Protein AF-0000000074714958 (afdb_homodimer)

Organism: Acropora cervicornis (NCBI:txid6130)

Nearest PDB structures (foldseek):
  3loi-assembly1_A  TM=9.552E-01  e=4.612E-20  Branchiostoma belcheri tsingtauense
  1yud-assembly5_I  TM=9.325E-01  e=3.317E-17  Shewanella oneidensis MR-1
  1xe8-assembly2_C-2  TM=8.890E-01  e=1.096E-14  Saccharomyces cerevisiae
  1xe7-assembly2_C-2  TM=8.774E-01  e=1.312E-14  Saccharomyces cerevisiae
  1znp-assembly4_D  TM=9.221E-01  e=1.617E-13  Agrobacterium fabrum str. C58

pLDDT: mean 96.46, std 3.22, range [77.94, 98.81]

Sequence (328 aa):
MADELIKSLNLVPLPLGGLYAKSMHARTTVKPLDGSGREVRDAYSVIYLLLRGSDINAWHKMKSEETYFYHKGSSIALHMITEEGKYENKIIGDPMSDCKASFHCHVPKNVWFALELLDKTSYCVFSEATGPGFEYEDCEVGEKAKMLAMFPQHKEIVEKFCLKMADELIKSLNLVPLPLGGLYAKSMHARTTVKPLDGSGREVRDAYSVIYLLLRGSDINAWHKMKSEETYFYHKGSSIALHMITEEGKYENKIIGDPMSDCKASFHCHVPKNVWFALELLDKTSYCVFSEATGPGFEYEDCEVGEKAKMLAMFPQHKEIVEKFCLK

Structure (mmCIF, N/CA/C/O backbone):
data_AF-0000000074714958-model_v1
#
loop_
_entity.id
_entity.type
_entity.pdbx_description
1 polymer 'DUF985 domain-containing protein'
#
loop_
_atom_site.group_PDB
_atom_site.id
_atom_site.type_symbol
_atom_site.label_atom_id
_atom_site.label_alt_id
_atom_site.label_comp_id
_atom_site.label_asym_id
_atom_site.label_entity_id
_atom_site.label_seq_id
_atom_site.pdbx_PDB_ins_code
_atom_site.Cartn_x
_atom_site.Cartn_y
_atom_site.Cartn_z
_atom_site.occupancy
_atom_site.B_iso_or_equiv
_atom_site.auth_seq_id
_atom_site.auth_comp_id
_atom_site.auth_asym_id
_atom_site.auth_atom_id
_atom_site.pdbx_PDB_model_num
ATOM 1 N N . MET A 1 1 ? -21.656 -4.406 -8.602 1 81.69 1 MET A N 1
ATOM 2 C CA . MET A 1 1 ? -20.656 -3.789 -7.746 1 81.69 1 MET A CA 1
ATOM 3 C C . MET A 1 1 ? -19.281 -3.836 -8.406 1 81.69 1 MET A C 1
ATOM 5 O O . MET A 1 1 ? -18.688 -2.793 -8.703 1 81.69 1 MET A O 1
ATOM 9 N N . ALA A 1 2 ? -18.938 -4.996 -8.93 1 85.94 2 ALA A N 1
ATOM 10 C CA . ALA A 1 2 ? -17.656 -5.086 -9.625 1 85.94 2 ALA A CA 1
ATOM 11 C C . ALA A 1 2 ? -17.641 -4.184 -10.859 1 85.94 2 ALA A C 1
ATOM 13 O O . ALA A 1 2 ? -16.641 -3.49 -11.109 1 85.94 2 ALA A O 1
ATOM 14 N N . ASP A 1 3 ? -18.672 -4.133 -11.5 1 93.31 3 ASP A N 1
ATOM 15 C CA . ASP A 1 3 ? -18.734 -3.346 -12.734 1 93.31 3 ASP A CA 1
ATOM 16 C C . ASP A 1 3 ? -18.578 -1.855 -12.438 1 93.31 3 ASP A C 1
ATOM 18 O O . ASP A 1 3 ? -17.953 -1.13 -13.211 1 93.31 3 ASP A O 1
ATOM 22 N N . GLU A 1 4 ? -19.234 -1.4 -11.438 1 93.5 4 GLU A N 1
ATOM 23 C CA . GLU A 1 4 ? -19.125 0.002 -11.047 1 93.5 4 GLU A CA 1
ATOM 24 C C . GLU A 1 4 ? -17.688 0.363 -10.688 1 93.5 4 GLU A C 1
ATOM 26 O O . GLU A 1 4 ? -17.203 1.449 -11.016 1 93.5 4 GLU A O 1
ATOM 31 N N . LEU A 1 5 ? -17.031 -0.56 -9.984 1 95.25 5 LEU A N 1
ATOM 32 C CA . LEU A 1 5 ? -15.641 -0.339 -9.617 1 95.25 5 LEU A CA 1
ATOM 33 C C . LEU A 1 5 ? -14.758 -0.29 -10.852 1 95.25 5 LEU A C 1
ATOM 35 O O . LEU A 1 5 ? -13.852 0.541 -10.938 1 95.25 5 LEU A O 1
ATOM 39 N N . ILE A 1 6 ? -14.977 -1.214 -11.766 1 96.31 6 ILE A N 1
ATOM 40 C CA . ILE A 1 6 ? -14.195 -1.291 -13 1 96.31 6 ILE A CA 1
ATOM 41 C C . ILE A 1 6 ? -14.273 0.039 -13.742 1 96.31 6 ILE A C 1
ATOM 43 O O . ILE A 1 6 ? -13.258 0.563 -14.203 1 96.31 6 ILE A O 1
ATOM 47 N N . LYS A 1 7 ? -15.461 0.544 -13.789 1 94.62 7 LYS A N 1
ATOM 48 C CA . LYS A 1 7 ? -15.672 1.818 -14.477 1 94.62 7 LYS A CA 1
ATOM 49 C C . LYS A 1 7 ? -15.055 2.971 -13.688 1 94.62 7 LYS A C 1
ATOM 51 O O . LYS A 1 7 ? -14.328 3.795 -14.242 1 94.62 7 LYS A O 1
ATOM 56 N N . SER A 1 8 ? -15.305 3.041 -12.414 1 93.94 8 SER A N 1
ATOM 57 C CA . SER A 1 8 ? -14.867 4.148 -11.57 1 93.94 8 SER A CA 1
ATOM 58 C C . SER A 1 8 ? -13.352 4.23 -11.492 1 93.94 8 SER A C 1
ATOM 60 O O . SER A 1 8 ? -12.781 5.32 -11.406 1 93.94 8 SER A O 1
ATOM 62 N N . LEU A 1 9 ? -12.68 3.066 -11.539 1 95.56 9 LEU A N 1
ATOM 63 C CA . LEU A 1 9 ? -11.234 3.02 -11.391 1 95.56 9 LEU A CA 1
ATOM 64 C C . LEU A 1 9 ? -10.547 2.891 -12.742 1 95.56 9 LEU A C 1
ATOM 66 O O . LEU A 1 9 ? -9.32 2.793 -12.82 1 95.56 9 LEU A O 1
ATOM 70 N N . ASN A 1 10 ? -11.312 2.875 -13.82 1 96.31 10 ASN A N 1
ATOM 71 C CA . ASN A 1 10 ? -10.805 2.752 -15.18 1 96.31 10 ASN A CA 1
ATOM 72 C C . ASN A 1 10 ? -9.922 1.52 -15.344 1 96.31 10 ASN A C 1
ATOM 74 O O . ASN A 1 10 ? -8.812 1.61 -15.875 1 96.31 10 ASN A O 1
ATOM 78 N N . LEU A 1 11 ? -10.406 0.443 -14.797 1 98.06 11 LEU A N 1
ATOM 79 C CA . LEU A 1 11 ? -9.641 -0.797 -14.844 1 98.06 11 LEU A CA 1
ATOM 80 C C . LEU A 1 11 ? -9.688 -1.408 -16.25 1 98.06 11 LEU A C 1
ATOM 82 O O . LEU A 1 11 ? -10.727 -1.385 -16.906 1 98.06 11 LEU A O 1
ATOM 86 N N . VAL A 1 12 ? -8.586 -1.942 -16.719 1 98.06 12 VAL A N 1
ATOM 87 C CA . VAL A 1 12 ? -8.453 -2.633 -17.984 1 98.06 12 VAL A CA 1
ATOM 88 C C . VAL A 1 12 ? -7.863 -4.023 -17.766 1 98.06 12 VAL A C 1
ATOM 90 O O . VAL A 1 12 ? -7.309 -4.305 -16.703 1 98.06 12 VAL A O 1
ATOM 93 N N . PRO A 1 13 ? -7.961 -4.965 -18.703 1 97.62 13 PRO A N 1
ATOM 94 C CA . PRO A 1 13 ? -7.41 -6.309 -18.531 1 97.62 13 PRO A CA 1
ATOM 95 C C . PRO A 1 13 ? -5.902 -6.305 -18.297 1 97.62 13 PRO A C 1
ATOM 97 O O . PRO A 1 13 ? -5.18 -5.543 -18.953 1 97.62 13 PRO A O 1
ATOM 100 N N . LEU A 1 14 ? -5.449 -7.066 -17.359 1 96.69 14 LEU A N 1
ATOM 101 C CA . LEU A 1 14 ? -4.039 -7.324 -17.109 1 96.69 14 LEU A CA 1
ATOM 102 C C . LEU A 1 14 ? -3.576 -8.586 -17.828 1 96.69 14 LEU A C 1
ATOM 104 O O . LEU A 1 14 ? -4.262 -9.609 -17.797 1 96.69 14 LEU A O 1
ATOM 108 N N . PRO A 1 15 ? -2.443 -8.625 -18.469 1 93 15 PRO A N 1
ATOM 109 C CA . PRO A 1 15 ? -1.958 -9.797 -19.203 1 93 15 PRO A CA 1
ATOM 110 C C . PRO A 1 15 ? -1.882 -11.047 -18.328 1 93 15 PRO A C 1
ATOM 112 O O . PRO A 1 15 ? -2.129 -12.156 -18.797 1 93 15 PRO A O 1
ATOM 115 N N . LEU A 1 16 ? -1.631 -10.945 -17.094 1 94.94 16 LEU A N 1
ATOM 116 C CA . LEU A 1 16 ? -1.461 -12.062 -16.188 1 94.94 16 LEU A CA 1
ATOM 117 C C . LEU A 1 16 ? -2.809 -12.547 -15.656 1 94.94 16 LEU A C 1
ATOM 119 O O . LEU A 1 16 ? -2.877 -13.539 -14.938 1 94.94 16 LEU A O 1
ATOM 123 N N . GLY A 1 17 ? -3.859 -11.82 -15.961 1 95.81 17 GLY A N 1
ATOM 124 C CA . GLY A 1 17 ? -5.191 -12.141 -15.477 1 95.81 17 GLY A CA 1
ATOM 125 C C . GLY A 1 17 ? -5.75 -11.094 -14.531 1 95.81 17 GLY A C 1
ATOM 126 O O . GLY A 1 17 ? -5.008 -10.5 -13.742 1 95.81 17 GLY A O 1
ATOM 127 N N . GLY A 1 18 ? -7.047 -10.953 -14.578 1 97.31 18 GLY A N 1
ATOM 128 C CA . GLY A 1 18 ? -7.711 -9.906 -13.82 1 97.31 18 GLY A CA 1
ATOM 129 C C . GLY A 1 18 ? -7.719 -8.562 -14.523 1 97.31 18 GLY A C 1
ATOM 130 O O . GLY A 1 18 ? -7.531 -8.492 -15.734 1 97.31 18 GLY A O 1
ATOM 131 N N . LEU A 1 19 ? -8.102 -7.547 -13.727 1 98.38 19 LEU A N 1
ATOM 132 C CA . LEU A 1 19 ? -8.133 -6.176 -14.227 1 98.38 19 LEU A CA 1
ATOM 133 C C . LEU A 1 19 ? -7.227 -5.277 -13.391 1 98.38 19 LEU A C 1
ATOM 135 O O . LEU A 1 19 ? -6.977 -5.555 -12.219 1 98.38 19 LEU A O 1
ATOM 139 N N . TYR A 1 20 ? -6.742 -4.289 -14.031 1 98.31 20 TYR A N 1
ATOM 140 C CA . TYR A 1 20 ? -5.844 -3.414 -13.289 1 98.31 20 TYR A CA 1
ATOM 141 C C . TYR A 1 20 ? -5.891 -1.99 -13.828 1 98.31 20 TYR A C 1
ATOM 143 O O . TYR A 1 20 ? -6.477 -1.742 -14.883 1 98.31 20 TYR A O 1
ATOM 151 N N . ALA A 1 21 ? -5.379 -1.046 -13.062 1 98 21 ALA A N 1
ATOM 152 C CA . ALA A 1 21 ? -5.078 0.322 -13.477 1 98 21 ALA A CA 1
ATOM 153 C C . ALA A 1 21 ? -3.797 0.825 -12.82 1 98 21 ALA A C 1
ATOM 155 O O . ALA A 1 21 ? -3.568 0.587 -11.633 1 98 21 ALA A O 1
ATOM 156 N N . LYS A 1 22 ? -2.965 1.409 -13.633 1 93.69 22 LYS A N 1
ATOM 157 C CA . LYS A 1 22 ? -1.825 2.092 -13.023 1 93.69 22 LYS A CA 1
ATOM 158 C C . LYS A 1 22 ? -2.281 3.24 -12.133 1 93.69 22 LYS A C 1
ATOM 160 O O . LYS A 1 22 ? -3.291 3.891 -12.414 1 93.69 22 LYS A O 1
ATOM 165 N N . SER A 1 23 ? -1.636 3.352 -11.078 1 92.62 23 SER A N 1
ATOM 166 C CA . SER A 1 23 ? -1.925 4.426 -10.141 1 92.62 23 SER A CA 1
ATOM 167 C C . SER A 1 23 ? -0.684 5.27 -9.867 1 92.62 23 SER A C 1
ATOM 169 O O . SER A 1 23 ? 0.215 5.352 -10.703 1 92.62 23 SER A O 1
ATOM 171 N N . MET A 1 24 ? -0.686 5.93 -8.789 1 80.94 24 MET A N 1
ATOM 172 C CA . MET A 1 24 ? 0.381 6.883 -8.508 1 80.94 24 MET A CA 1
ATOM 173 C C . MET A 1 24 ? 1.657 6.164 -8.086 1 80.94 24 MET A C 1
ATOM 175 O O . MET A 1 24 ? 1.602 5.043 -7.574 1 80.94 24 MET A O 1
ATOM 179 N N . HIS A 1 25 ? 2.787 6.668 -8.445 1 82.81 25 HIS A N 1
ATOM 180 C CA . HIS A 1 25 ? 4.121 6.145 -8.164 1 82.81 25 HIS A CA 1
ATOM 181 C C . HIS A 1 25 ? 4.934 7.121 -7.324 1 82.81 25 HIS A C 1
ATOM 183 O O . HIS A 1 25 ? 4.68 8.328 -7.355 1 82.81 25 HIS A O 1
ATOM 189 N N . ALA A 1 26 ? 5.816 6.41 -6.48 1 87.62 26 ALA A N 1
ATOM 190 C CA . ALA A 1 26 ? 6.848 7.234 -5.855 1 87.62 26 ALA A CA 1
ATOM 191 C C . ALA A 1 26 ? 7.863 7.715 -6.887 1 87.62 26 ALA A C 1
ATOM 193 O O . ALA A 1 26 ? 8.586 6.906 -7.48 1 87.62 26 ALA A O 1
ATOM 194 N N . ARG A 1 27 ? 8.008 8.984 -7.07 1 90.06 27 ARG A N 1
ATOM 195 C CA . ARG A 1 27 ? 8.852 9.547 -8.125 1 90.06 27 ARG A CA 1
ATOM 196 C C . ARG A 1 27 ? 10.305 9.633 -7.676 1 90.06 27 ARG A C 1
ATOM 198 O O . ARG A 1 27 ? 11.195 9.883 -8.492 1 90.06 27 ARG A O 1
ATOM 205 N N . THR A 1 28 ? 10.516 9.414 -6.422 1 95.75 28 THR A N 1
ATOM 206 C CA . THR A 1 28 ? 11.898 9.336 -5.965 1 95.75 28 THR A CA 1
ATOM 207 C C . THR A 1 28 ? 12.625 8.188 -6.648 1 95.75 28 THR A C 1
ATOM 209 O O . THR A 1 28 ? 12.164 7.043 -6.605 1 95.75 28 THR A O 1
ATOM 212 N N . THR A 1 29 ? 13.727 8.539 -7.258 1 97.31 29 THR A N 1
ATOM 213 C CA . THR A 1 29 ? 14.492 7.504 -7.941 1 97.31 29 THR A CA 1
ATOM 214 C C . THR A 1 29 ? 15.492 6.855 -6.988 1 97.31 29 THR A C 1
ATOM 216 O O . THR A 1 29 ? 16.016 7.516 -6.09 1 97.31 29 THR A O 1
ATOM 219 N N . VAL A 1 30 ? 15.719 5.574 -7.207 1 98.06 30 VAL A N 1
ATOM 220 C CA . VAL A 1 30 ? 16.625 4.801 -6.371 1 98.06 30 VAL A CA 1
ATOM 221 C C . VAL A 1 30 ? 17.484 3.883 -7.246 1 98.06 30 VAL A C 1
ATOM 223 O O . VAL A 1 30 ? 17.109 3.592 -8.391 1 98.06 30 VAL A O 1
ATOM 226 N N . LYS A 1 31 ? 18.594 3.486 -6.719 1 98.25 31 LYS A N 1
ATOM 227 C CA . LYS A 1 31 ? 19.406 2.41 -7.285 1 98.25 31 LYS A CA 1
ATOM 228 C C . LYS A 1 31 ? 19.297 1.143 -6.441 1 98.25 31 LYS A C 1
ATOM 230 O O . LYS A 1 31 ? 19.688 1.132 -5.273 1 98.25 31 LYS A O 1
ATOM 235 N N . PRO A 1 32 ? 18.75 0.086 -7.059 1 97.88 32 PRO A N 1
ATOM 236 C CA . PRO A 1 32 ? 18.75 -1.17 -6.305 1 97.88 32 PRO A CA 1
ATOM 237 C C . PRO A 1 32 ? 20.156 -1.65 -5.961 1 97.88 32 PRO A C 1
ATOM 239 O O . PRO A 1 32 ? 21.078 -1.537 -6.781 1 97.88 32 PRO A O 1
ATOM 242 N N . LEU A 1 33 ? 20.375 -2.082 -4.707 1 97.75 33 LEU A N 1
ATOM 243 C CA . LEU A 1 33 ? 21.641 -2.617 -4.23 1 97.75 33 LEU A CA 1
ATOM 244 C C . LEU A 1 33 ? 21.547 -4.125 -4.008 1 97.75 33 LEU A C 1
ATOM 246 O O . LEU A 1 33 ? 22.047 -4.637 -3 1 97.75 33 LEU A O 1
ATOM 250 N N . ASP A 1 34 ? 20.875 -4.805 -4.867 1 94.25 34 ASP A N 1
ATOM 251 C CA . ASP A 1 34 ? 20.578 -6.219 -4.652 1 94.25 34 ASP A CA 1
ATOM 252 C C . ASP A 1 34 ? 21.344 -7.098 -5.637 1 94.25 34 ASP A C 1
ATOM 254 O O . ASP A 1 34 ? 20.984 -8.258 -5.859 1 94.25 34 ASP A O 1
ATOM 258 N N . GLY A 1 35 ? 22.328 -6.598 -6.262 1 93.69 35 GLY A N 1
ATOM 259 C CA . GLY A 1 35 ? 23.156 -7.375 -7.172 1 93.69 35 GLY A CA 1
ATOM 260 C C . GLY A 1 35 ? 22.5 -7.613 -8.516 1 93.69 35 GLY A C 1
ATOM 261 O O . GLY A 1 35 ? 23.031 -8.367 -9.344 1 93.69 35 GLY A O 1
ATOM 262 N N . SER A 1 36 ? 21.344 -7.008 -8.781 1 92.62 36 SER A N 1
ATOM 263 C CA . SER A 1 36 ? 20.594 -7.242 -10.008 1 92.62 36 SER A CA 1
ATOM 264 C C . SER A 1 36 ? 21.172 -6.457 -11.172 1 92.62 36 SER A C 1
ATOM 266 O O . SER A 1 36 ? 20.844 -6.715 -12.336 1 92.62 36 SER A O 1
ATOM 268 N N . GLY A 1 37 ? 22 -5.535 -10.859 1 93.94 37 GLY A N 1
ATOM 269 C CA . GLY A 1 37 ? 22.594 -4.699 -11.898 1 93.94 37 GLY A CA 1
ATOM 270 C C . GLY A 1 37 ? 21.672 -3.572 -12.344 1 93.94 37 GLY A C 1
ATOM 271 O O . GLY A 1 37 ? 22.047 -2.738 -13.164 1 93.94 37 GLY A O 1
ATOM 272 N N . ARG A 1 38 ? 20.516 -3.447 -11.805 1 95.25 38 ARG A N 1
ATOM 273 C CA . ARG A 1 38 ? 19.609 -2.35 -12.125 1 95.25 38 ARG A CA 1
ATOM 274 C C . ARG A 1 38 ? 20.156 -1.021 -11.617 1 95.25 38 ARG A C 1
ATOM 276 O O . ARG A 1 38 ? 20.656 -0.942 -10.492 1 95.25 38 ARG A O 1
ATOM 283 N N . GLU A 1 39 ? 20.047 -0.02 -12.469 1 94.19 39 GLU A N 1
ATOM 284 C CA . GLU A 1 39 ? 20.719 1.222 -12.109 1 94.19 39 GLU A CA 1
ATOM 285 C C . GLU A 1 39 ? 19.734 2.252 -11.562 1 94.19 39 GLU A C 1
ATOM 287 O O . GLU A 1 39 ? 20.062 3.006 -10.648 1 94.19 39 GLU A O 1
ATOM 292 N N . VAL A 1 40 ? 18.594 2.391 -12.188 1 96.81 40 VAL A N 1
ATOM 293 C CA . VAL A 1 40 ? 17.625 3.389 -11.727 1 96.81 40 VAL A CA 1
ATOM 294 C C . VAL A 1 40 ? 16.219 2.807 -11.766 1 96.81 40 VAL A C 1
ATOM 296 O O . VAL A 1 40 ? 15.812 2.209 -12.766 1 96.81 40 VAL A O 1
ATOM 299 N N . ARG A 1 41 ? 15.562 2.992 -10.695 1 96.94 41 ARG A N 1
ATOM 300 C CA . ARG A 1 41 ? 14.133 2.689 -10.586 1 96.94 41 ARG A CA 1
ATOM 301 C C . ARG A 1 41 ? 13.422 3.738 -9.742 1 96.94 41 ARG A C 1
ATOM 303 O O . ARG A 1 41 ? 14.055 4.492 -9 1 96.94 41 ARG A O 1
ATOM 310 N N . ASP A 1 42 ? 12.125 3.809 -9.945 1 96.75 42 ASP A N 1
ATOM 311 C CA . ASP A 1 42 ? 11.336 4.484 -8.914 1 96.75 42 ASP A CA 1
ATOM 312 C C . ASP A 1 42 ? 11.383 3.719 -7.594 1 96.75 42 ASP A C 1
ATOM 314 O O . ASP A 1 42 ? 11.602 2.506 -7.582 1 96.75 42 ASP A O 1
ATOM 318 N N . ALA A 1 43 ? 11.258 4.422 -6.465 1 97 43 ALA A N 1
ATOM 319 C CA . ALA A 1 43 ? 11.32 3.762 -5.16 1 97 43 ALA A CA 1
ATOM 320 C C . ALA A 1 43 ? 10.273 2.654 -5.062 1 97 43 ALA A C 1
ATOM 322 O O . ALA A 1 43 ? 10.562 1.557 -4.582 1 97 43 ALA A O 1
ATOM 323 N N . TYR A 1 44 ? 9.047 2.988 -5.449 1 96.94 44 TYR A N 1
ATOM 324 C CA . TYR A 1 44 ? 8.016 1.967 -5.578 1 96.94 44 TYR A CA 1
ATOM 325 C C . TYR A 1 44 ? 6.906 2.428 -6.52 1 96.94 44 TYR A C 1
ATOM 327 O O . TYR A 1 44 ? 6.84 3.605 -6.879 1 96.94 44 TYR A O 1
ATOM 335 N N . SER A 1 45 ? 6.105 1.556 -7.035 1 97.38 45 SER A N 1
ATOM 336 C CA . SER A 1 45 ? 4.93 1.815 -7.859 1 97.38 45 SER A CA 1
ATOM 337 C C . SER A 1 45 ? 3.686 1.162 -7.27 1 97.38 45 SER A C 1
ATOM 339 O O . SER A 1 45 ? 3.787 0.188 -6.52 1 97.38 45 SER A O 1
ATOM 341 N N . VAL A 1 46 ? 2.57 1.746 -7.52 1 97.81 46 VAL A N 1
ATOM 342 C CA . VAL A 1 46 ? 1.303 1.244 -7 1 97.81 46 VAL A CA 1
ATOM 343 C C . VAL A 1 46 ? 0.31 1.059 -8.148 1 97.81 46 VAL A C 1
ATOM 345 O O . VAL A 1 46 ? 0.226 1.898 -9.047 1 97.81 46 VAL A O 1
ATOM 348 N N . ILE A 1 47 ? -0.423 -0.003 -8.141 1 98.06 47 ILE A N 1
ATOM 349 C CA . ILE A 1 47 ? -1.514 -0.227 -9.086 1 98.06 47 ILE A CA 1
ATOM 350 C C . ILE A 1 47 ? -2.775 -0.635 -8.328 1 98.06 47 ILE A C 1
ATOM 352 O O . ILE A 1 47 ? -2.709 -1.018 -7.156 1 98.06 47 ILE A O 1
ATOM 356 N N . TYR A 1 48 ? -3.916 -0.489 -8.969 1 98.38 48 TYR A N 1
ATOM 357 C CA . TYR A 1 48 ? -5.141 -1.179 -8.578 1 98.38 48 TYR A CA 1
ATOM 358 C C . TYR A 1 48 ? -5.238 -2.543 -9.258 1 98.38 48 TYR A C 1
ATOM 360 O O . TYR A 1 48 ? -4.785 -2.715 -10.391 1 98.38 48 TYR A O 1
ATOM 368 N N . LEU A 1 49 ? -5.84 -3.428 -8.641 1 98.38 49 LEU A N 1
ATOM 369 C CA . LEU A 1 49 ? -6.156 -4.746 -9.18 1 98.38 49 LEU A CA 1
ATOM 370 C C . LEU A 1 49 ? -7.574 -5.16 -8.797 1 98.38 49 LEU A C 1
ATOM 372 O O . LEU A 1 49 ? -8.078 -4.77 -7.742 1 98.38 49 LEU A O 1
ATOM 376 N N . LEU A 1 50 ? -8.18 -5.91 -9.656 1 98.62 50 LEU A N 1
ATOM 377 C CA . LEU A 1 50 ? -9.484 -6.492 -9.375 1 98.62 50 LEU A CA 1
ATOM 378 C C . LEU A 1 50 ? -9.586 -7.902 -9.945 1 98.62 50 LEU A C 1
ATOM 380 O O . LEU A 1 50 ? -9.242 -8.133 -11.109 1 98.62 50 LEU A O 1
ATOM 384 N N . LEU A 1 51 ? -9.898 -8.805 -9.141 1 98.38 51 LEU A N 1
ATOM 385 C CA . LEU A 1 51 ? -10.281 -10.148 -9.562 1 98.38 51 LEU A CA 1
ATOM 386 C C . LEU A 1 51 ? -11.773 -10.375 -9.375 1 98.38 51 LEU A C 1
ATOM 388 O O . LEU A 1 51 ? -12.359 -9.914 -8.391 1 98.38 51 LEU A O 1
ATOM 392 N N . ARG A 1 52 ? -12.406 -11.078 -10.258 1 97.75 52 ARG A N 1
ATOM 393 C CA . ARG A 1 52 ? -13.812 -11.453 -10.141 1 97.75 52 ARG A CA 1
ATOM 394 C C . ARG A 1 52 ? -14.047 -12.875 -10.641 1 97.75 52 ARG A C 1
ATOM 396 O O . ARG A 1 52 ? -13.344 -13.344 -11.539 1 97.75 52 ARG A O 1
ATOM 403 N N . GLY A 1 53 ? -14.945 -13.508 -10.008 1 96.38 53 GLY A N 1
ATOM 404 C CA . GLY A 1 53 ? -15.305 -14.852 -10.438 1 96.38 53 GLY A CA 1
ATOM 405 C C . GLY A 1 53 ? -14.133 -15.805 -10.445 1 96.38 53 GLY A C 1
ATOM 406 O O . GLY A 1 53 ? -13.43 -15.945 -9.445 1 96.38 53 GLY A O 1
ATOM 407 N N . SER A 1 54 ? -13.898 -16.391 -11.617 1 95.31 54 SER A N 1
ATOM 408 C CA . SER A 1 54 ? -12.859 -17.406 -11.734 1 95.31 54 SER A CA 1
ATOM 409 C C . SER A 1 54 ? -11.555 -16.812 -12.25 1 95.31 54 SER A C 1
ATOM 411 O O . SER A 1 54 ? -10.648 -17.531 -12.656 1 95.31 54 SER A O 1
ATOM 413 N N . ASP A 1 55 ? -11.477 -15.461 -12.25 1 94.94 55 ASP A N 1
ATOM 414 C CA . ASP A 1 55 ? -10.219 -14.82 -12.633 1 94.94 55 ASP A CA 1
ATOM 415 C C . ASP A 1 55 ? -9.055 -15.352 -11.805 1 94.94 55 ASP A C 1
ATOM 417 O O . ASP A 1 55 ? -9.203 -15.594 -10.602 1 94.94 55 ASP A O 1
ATOM 421 N N . ILE A 1 56 ? -7.953 -15.531 -12.438 1 95.88 56 ILE A N 1
ATOM 422 C CA . ILE A 1 56 ? -6.707 -15.812 -11.727 1 95.88 56 ILE A CA 1
ATOM 423 C C . ILE A 1 56 ? -5.66 -14.766 -12.102 1 95.88 56 ILE A C 1
ATOM 425 O O . ILE A 1 56 ? -5.746 -14.141 -13.164 1 95.88 56 ILE A O 1
ATOM 429 N N . ASN A 1 57 ? -4.805 -14.469 -11.266 1 98.31 57 ASN A N 1
ATOM 430 C CA . ASN A 1 57 ? -3.52 -13.852 -11.562 1 98.31 57 ASN A CA 1
ATOM 431 C C . ASN A 1 57 ? -2.4 -14.883 -11.633 1 98.31 57 ASN A C 1
ATOM 433 O O . ASN A 1 57 ? -2.02 -15.461 -10.609 1 98.31 57 ASN A O 1
ATOM 437 N N . ALA A 1 58 ? -1.923 -15.102 -12.797 1 98.5 58 ALA A N 1
ATOM 438 C CA . ALA A 1 58 ? -1.129 -16.281 -13.133 1 98.5 58 ALA A CA 1
ATOM 439 C C . ALA A 1 58 ? 0.228 -16.25 -12.43 1 98.5 58 ALA A C 1
ATOM 441 O O . ALA A 1 58 ? 0.663 -15.188 -11.969 1 98.5 58 ALA A O 1
ATOM 442 N N . TRP A 1 59 ? 0.884 -17.469 -12.438 1 98.69 59 TRP A N 1
ATOM 443 C CA . TRP A 1 59 ? 2.221 -17.594 -11.867 1 98.69 59 TRP A CA 1
ATOM 444 C C . TRP A 1 59 ? 3.18 -16.594 -12.508 1 98.69 59 TRP A C 1
ATOM 446 O O . TRP A 1 59 ? 3.34 -16.562 -13.734 1 98.69 59 TRP A O 1
ATOM 456 N N . HIS A 1 60 ? 3.787 -15.812 -11.742 1 98.5 60 HIS A N 1
ATOM 457 C CA . HIS A 1 60 ? 4.867 -14.938 -12.18 1 98.5 60 HIS A CA 1
ATOM 458 C C . HIS A 1 60 ? 5.824 -14.625 -11.031 1 98.5 60 HIS A C 1
ATOM 460 O O . HIS A 1 60 ? 5.523 -14.914 -9.875 1 98.5 60 HIS A O 1
ATOM 466 N N . LYS A 1 61 ? 6.895 -14.195 -11.344 1 97.56 61 LYS A N 1
ATOM 467 C CA . LYS A 1 61 ? 7.98 -13.867 -10.422 1 97.56 61 LYS A CA 1
ATOM 468 C C . LYS A 1 61 ? 8.562 -12.492 -10.727 1 97.56 61 LYS A C 1
ATOM 470 O O . LYS A 1 61 ? 8.711 -12.117 -11.891 1 97.56 61 LYS A O 1
ATOM 475 N N . MET A 1 62 ? 8.867 -11.742 -9.656 1 96.94 62 MET A N 1
ATOM 476 C CA . MET A 1 62 ? 9.383 -10.391 -9.812 1 96.94 62 MET A CA 1
ATOM 477 C C . MET A 1 62 ? 10.766 -10.258 -9.18 1 96.94 62 MET A C 1
ATOM 479 O O . MET A 1 62 ? 11.031 -10.875 -8.141 1 96.94 62 MET A O 1
ATOM 483 N N . LYS A 1 63 ? 11.586 -9.359 -9.766 1 96.56 63 LYS A N 1
ATOM 484 C CA . LYS A 1 63 ? 12.867 -9.031 -9.148 1 96.56 63 LYS A CA 1
ATOM 485 C C . LYS A 1 63 ? 12.68 -8.125 -7.941 1 96.56 63 LYS A C 1
ATOM 487 O O . LYS A 1 63 ? 13.57 -8 -7.098 1 96.56 63 LYS A O 1
ATOM 492 N N . SER A 1 64 ? 11.562 -7.438 -7.871 1 97.25 64 SER A N 1
ATOM 493 C CA . SER A 1 64 ? 11.203 -6.566 -6.758 1 97.25 64 SER A CA 1
ATOM 494 C C . SER A 1 64 ? 10.219 -7.25 -5.812 1 97.25 64 SER A C 1
ATOM 496 O O . SER A 1 64 ? 9.562 -8.227 -6.191 1 97.25 64 SER A O 1
ATOM 498 N N . GLU A 1 65 ? 10.141 -6.801 -4.602 1 97.12 65 GLU A N 1
ATOM 499 C CA . GLU A 1 65 ? 9.148 -7.277 -3.645 1 97.12 65 GLU A CA 1
ATOM 500 C C . GLU A 1 65 ? 7.816 -6.559 -3.836 1 97.12 65 GLU A C 1
ATOM 502 O O . GLU A 1 65 ? 7.777 -5.434 -4.336 1 97.12 65 GLU A O 1
ATOM 507 N N . GLU A 1 66 ? 6.801 -7.234 -3.428 1 97.62 66 GLU A N 1
ATOM 508 C CA . GLU A 1 66 ? 5.461 -6.68 -3.594 1 97.62 66 GLU A CA 1
ATOM 509 C C . GLU A 1 66 ? 4.641 -6.82 -2.312 1 97.62 66 GLU A C 1
ATOM 511 O O . GLU A 1 66 ? 4.895 -7.715 -1.504 1 97.62 66 GLU A O 1
ATOM 516 N N . THR A 1 67 ? 3.812 -5.93 -2.094 1 98.12 67 THR A N 1
ATOM 517 C CA . THR A 1 67 ? 2.795 -6.043 -1.057 1 98.12 67 THR A CA 1
ATOM 518 C C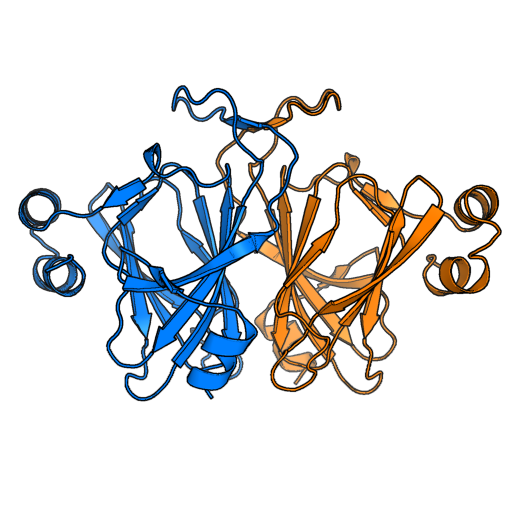 . THR A 1 67 ? 1.402 -5.805 -1.637 1 98.12 67 THR A C 1
ATOM 520 O O . THR A 1 67 ? 1.1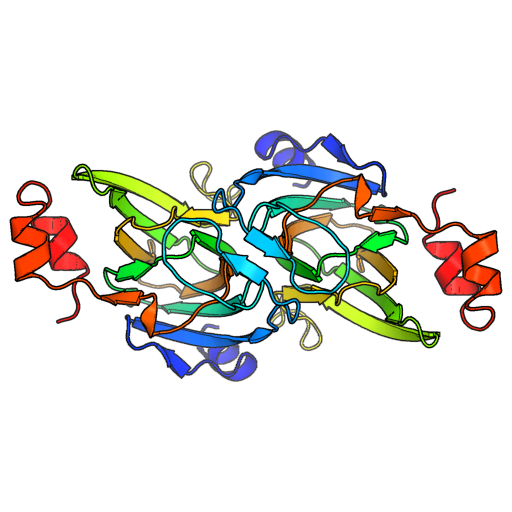95 -4.855 -2.395 1 98.12 67 THR A O 1
ATOM 523 N N . TYR A 1 68 ? 0.501 -6.633 -1.348 1 98.56 68 TYR A N 1
ATOM 524 C CA . TYR A 1 68 ? -0.895 -6.516 -1.756 1 98.56 68 TYR A CA 1
ATOM 525 C C . TYR A 1 68 ? -1.756 -5.992 -0.613 1 98.56 68 TYR A C 1
ATOM 527 O O . TYR A 1 68 ? -1.592 -6.406 0.537 1 98.56 68 TYR A O 1
ATOM 535 N N . PHE A 1 69 ? -2.666 -5.066 -0.857 1 98.62 69 PHE A N 1
ATOM 536 C CA . PHE A 1 69 ? -3.484 -4.391 0.143 1 98.62 69 PHE A CA 1
ATOM 537 C C . PHE A 1 69 ? -4.969 -4.59 -0.148 1 98.62 69 PHE A C 1
ATOM 539 O O . PHE A 1 69 ? -5.48 -4.098 -1.155 1 98.62 69 PHE A O 1
ATOM 546 N N . TYR A 1 70 ? -5.688 -5.195 0.754 1 98.81 70 TYR A N 1
ATOM 547 C CA . TYR A 1 70 ? -7.113 -5.477 0.607 1 98.81 70 TYR A CA 1
ATOM 548 C C . TYR A 1 70 ? -7.938 -4.203 0.758 1 98.81 70 TYR A C 1
ATOM 550 O O . TYR A 1 70 ? -7.707 -3.414 1.677 1 98.81 70 TYR A O 1
ATOM 558 N N . HIS A 1 71 ? -8.945 -4 -0.104 1 98.56 71 HIS A N 1
ATOM 559 C CA . HIS A 1 71 ? -9.836 -2.854 0.057 1 98.56 71 HIS A CA 1
ATOM 560 C C . HIS A 1 71 ? -11.266 -3.297 0.311 1 98.56 71 HIS A C 1
ATOM 562 O O . HIS A 1 71 ? -11.898 -2.854 1.274 1 98.56 71 HIS A O 1
ATOM 568 N N . LYS A 1 72 ? -11.727 -4.137 -0.622 1 97.44 72 LYS A N 1
ATOM 569 C CA . LYS A 1 72 ? -13.156 -4.453 -0.586 1 97.44 72 LYS A CA 1
ATOM 570 C C . LYS A 1 72 ? -13.445 -5.762 -1.314 1 97.44 72 LYS A C 1
ATOM 572 O O . LYS A 1 72 ? -12.789 -6.086 -2.307 1 97.44 72 LYS A O 1
ATOM 577 N N . GLY A 1 73 ? -14.539 -6.457 -0.901 1 97.12 73 GLY A N 1
ATOM 578 C CA . GLY A 1 73 ? -14.984 -7.691 -1.525 1 97.12 73 GLY A CA 1
ATOM 579 C C . GLY A 1 73 ? -14.57 -8.93 -0.758 1 97.12 73 GLY A C 1
ATOM 580 O O . GLY A 1 73 ? -14.492 -8.914 0.473 1 97.12 73 GLY A O 1
ATOM 581 N N . SER A 1 74 ? -14.43 -10.055 -1.497 1 97.12 74 SER A N 1
ATOM 582 C CA . SER A 1 74 ? -14.062 -11.32 -0.861 1 97.12 74 SER A CA 1
ATOM 583 C C . SER A 1 74 ? -12.547 -11.453 -0.728 1 97.12 74 SER A C 1
ATOM 585 O O . SER A 1 74 ? -11.797 -10.602 -1.216 1 97.12 74 SER A O 1
ATOM 587 N N . SER A 1 75 ? -12.102 -12.492 -0.052 1 98.19 75 SER A N 1
ATOM 588 C CA . SER A 1 75 ? -10.688 -12.711 0.229 1 98.19 75 SER A CA 1
ATOM 589 C C . SER A 1 75 ? -9.969 -13.305 -0.979 1 98.19 75 SER A C 1
ATOM 591 O O . SER A 1 75 ? -10.578 -13.984 -1.803 1 98.19 75 SER A O 1
ATOM 593 N N . ILE A 1 76 ? -8.727 -12.977 -1.042 1 98.5 76 ILE A N 1
ATOM 594 C CA . ILE A 1 76 ? -7.812 -13.484 -2.066 1 98.5 76 ILE A CA 1
ATOM 595 C C . ILE A 1 76 ? -6.902 -14.547 -1.468 1 98.5 76 ILE A C 1
ATOM 597 O O . ILE A 1 76 ? -6.371 -14.375 -0.369 1 98.5 76 ILE A O 1
ATOM 601 N N . ALA A 1 77 ? -6.77 -15.672 -2.156 1 98.69 77 ALA A N 1
ATOM 602 C CA . ALA A 1 77 ? -5.695 -16.609 -1.853 1 98.69 77 ALA A CA 1
ATOM 603 C C . ALA A 1 77 ? -4.414 -16.25 -2.596 1 98.69 77 ALA A C 1
ATOM 605 O O . ALA A 1 77 ? -4.418 -16.094 -3.818 1 98.69 77 ALA A O 1
ATOM 606 N N . LEU A 1 78 ? -3.383 -16.016 -1.858 1 98.75 78 LEU A N 1
ATOM 607 C CA . LEU A 1 78 ? -2.043 -15.789 -2.385 1 98.75 78 LEU A CA 1
ATOM 608 C C . LEU A 1 78 ? -1.206 -17.062 -2.32 1 98.75 78 LEU A C 1
ATOM 610 O O . LEU A 1 78 ? -0.836 -17.516 -1.232 1 98.75 78 LEU A O 1
ATOM 614 N N . HIS A 1 79 ? -0.947 -17.656 -3.471 1 98.81 79 HIS A N 1
ATOM 615 C CA . HIS A 1 79 ? -0.111 -18.844 -3.566 1 98.81 79 HIS A CA 1
ATOM 616 C C . HIS A 1 79 ? 1.341 -18.484 -3.854 1 98.81 79 HIS A C 1
ATOM 618 O O . HIS A 1 79 ? 1.618 -17.688 -4.754 1 98.81 79 HIS A O 1
ATOM 624 N N . MET A 1 80 ? 2.244 -19.125 -3.141 1 98.81 80 MET A N 1
ATOM 625 C CA . MET A 1 80 ? 3.662 -18.844 -3.326 1 98.81 80 MET A CA 1
ATOM 626 C C . MET A 1 80 ? 4.477 -20.125 -3.385 1 98.81 80 MET A C 1
ATOM 628 O O . MET A 1 80 ? 4.184 -21.078 -2.666 1 98.81 80 MET A O 1
ATOM 632 N N . ILE A 1 81 ? 5.457 -20.188 -4.211 1 98.81 81 ILE A N 1
ATOM 633 C CA . ILE A 1 81 ? 6.477 -21.234 -4.238 1 98.81 81 ILE A CA 1
ATOM 634 C C . ILE A 1 81 ? 7.863 -20.594 -4.207 1 98.81 81 ILE A C 1
ATOM 636 O O . ILE A 1 81 ? 8.25 -19.875 -5.129 1 98.81 81 ILE A O 1
ATOM 640 N N . THR A 1 82 ? 8.609 -20.906 -3.154 1 97.88 82 THR A N 1
ATOM 641 C CA . THR A 1 82 ? 9.953 -20.359 -3.021 1 97.88 82 THR A CA 1
ATOM 642 C C . THR A 1 82 ? 10.898 -21 -4.023 1 97.88 82 THR A C 1
ATOM 644 O O . THR A 1 82 ? 10.547 -21.984 -4.68 1 97.88 82 THR A O 1
ATOM 647 N N . GLU A 1 83 ? 12.078 -20.406 -4.172 1 94.12 83 GLU A N 1
ATOM 648 C CA . GLU A 1 83 ? 13.086 -20.953 -5.07 1 94.12 83 GLU A CA 1
ATOM 649 C C . GLU A 1 83 ? 13.469 -22.375 -4.66 1 94.12 83 GLU A C 1
ATOM 651 O O . GLU A 1 83 ? 13.852 -23.188 -5.508 1 94.12 83 GLU A O 1
ATOM 656 N N . GLU A 1 84 ? 13.336 -22.734 -3.395 1 95.81 84 GLU A N 1
ATOM 657 C CA . GLU A 1 84 ? 13.664 -24.062 -2.869 1 95.81 84 GLU A CA 1
ATOM 658 C C . GLU A 1 84 ? 12.5 -25.031 -3.062 1 95.81 84 GLU A C 1
ATOM 660 O O . GLU A 1 84 ? 12.617 -26.219 -2.762 1 95.81 84 GLU A O 1
ATOM 665 N N . GLY A 1 85 ? 11.422 -24.469 -3.562 1 97.56 85 GLY A N 1
ATOM 666 C CA . GLY A 1 85 ? 10.297 -25.328 -3.885 1 97.56 85 GLY A CA 1
ATOM 667 C C . GLY A 1 85 ? 9.297 -25.469 -2.748 1 97.56 85 GLY A C 1
ATOM 668 O O . GLY A 1 85 ? 8.453 -26.359 -2.756 1 97.56 85 GLY A O 1
ATOM 669 N N . LYS A 1 86 ? 9.461 -24.672 -1.749 1 98.19 86 LYS A N 1
ATOM 670 C CA . LYS A 1 86 ? 8.484 -24.672 -0.658 1 98.19 86 LYS A CA 1
ATOM 671 C C . LYS A 1 86 ? 7.215 -23.938 -1.048 1 98.19 86 LYS A C 1
ATOM 673 O O . LYS A 1 86 ? 7.27 -22.781 -1.501 1 98.19 86 LYS A O 1
ATOM 678 N N . TYR A 1 87 ? 6.082 -24.594 -0.859 1 98.5 87 TYR A N 1
ATOM 679 C CA . TYR A 1 87 ? 4.785 -23.969 -1.126 1 98.5 87 TYR A CA 1
ATOM 680 C C . TYR A 1 87 ? 4.191 -23.375 0.147 1 98.5 87 TYR A C 1
ATOM 682 O O . TYR A 1 87 ? 4.242 -24 1.21 1 98.5 87 TYR A O 1
ATOM 690 N N . GLU A 1 88 ? 3.699 -22.203 0.065 1 97.62 88 GLU A N 1
ATOM 691 C CA . GLU A 1 88 ? 2.941 -21.547 1.131 1 97.62 88 GLU A CA 1
ATOM 692 C C . GLU A 1 88 ? 1.766 -20.75 0.568 1 97.62 88 GLU A C 1
ATOM 694 O O . GLU A 1 88 ? 1.765 -20.391 -0.608 1 97.62 88 GLU A O 1
ATOM 699 N N . ASN A 1 89 ? 0.746 -20.609 1.296 1 97.56 89 ASN A N 1
ATOM 700 C CA . ASN A 1 89 ? -0.394 -19.781 0.911 1 97.56 89 ASN A CA 1
ATOM 701 C C . ASN A 1 89 ? -0.777 -18.812 2.018 1 97.56 89 ASN A C 1
ATOM 703 O O . ASN A 1 89 ? -0.583 -19.094 3.199 1 97.56 89 ASN A O 1
ATOM 707 N N . LYS A 1 90 ? -1.198 -17.688 1.725 1 98.19 90 LYS A N 1
ATOM 708 C CA . LYS A 1 90 ? -1.715 -16.656 2.613 1 98.19 90 LYS A CA 1
ATOM 709 C C . LYS A 1 90 ? -3.072 -16.156 2.135 1 98.19 90 LYS A C 1
ATOM 711 O O . LYS A 1 90 ? -3.443 -16.344 0.976 1 98.19 90 LYS A O 1
ATOM 716 N N . ILE A 1 91 ? -3.816 -15.625 3.037 1 98.75 91 ILE A N 1
ATOM 717 C CA . ILE A 1 91 ? -5.121 -15.07 2.697 1 98.75 91 ILE A CA 1
ATOM 718 C C . ILE A 1 91 ? -5.105 -13.555 2.885 1 98.75 91 ILE A C 1
ATOM 720 O O . ILE A 1 91 ? -4.781 -13.062 3.969 1 98.75 91 ILE A O 1
ATOM 724 N N . ILE A 1 92 ? -5.363 -12.82 1.849 1 98.62 92 ILE A N 1
ATOM 725 C CA . ILE A 1 92 ? -5.516 -11.367 1.868 1 98.62 92 ILE A CA 1
ATOM 726 C C . ILE A 1 92 ? -6.996 -11.008 1.994 1 98.62 92 ILE A C 1
ATOM 728 O O . ILE A 1 92 ? -7.809 -11.391 1.148 1 98.62 92 ILE A O 1
ATOM 732 N N . GLY A 1 93 ? -7.344 -10.344 2.971 1 98.38 93 GLY A N 1
ATOM 733 C CA . GLY A 1 93 ? -8.734 -10.008 3.24 1 98.38 93 GLY A CA 1
ATOM 734 C C . GLY A 1 93 ? -8.938 -9.336 4.586 1 98.38 93 GLY A C 1
ATOM 735 O O . GLY A 1 93 ? -7.992 -8.805 5.168 1 98.38 93 GLY A O 1
ATOM 736 N N . ASP A 1 94 ? -10.125 -9.289 5.031 1 97.12 94 ASP A N 1
ATOM 737 C CA . ASP A 1 94 ? -10.516 -8.688 6.301 1 97.12 94 ASP A CA 1
ATOM 738 C C . ASP A 1 94 ? -10.375 -9.68 7.449 1 97.12 94 ASP A C 1
ATOM 740 O O . ASP A 1 94 ? -11.148 -10.633 7.547 1 97.12 94 ASP A O 1
ATOM 744 N N . PRO A 1 95 ? -9.438 -9.398 8.375 1 96.31 95 PRO A N 1
ATOM 745 C CA . PRO A 1 95 ? -9.219 -10.344 9.469 1 96.31 95 PRO A CA 1
ATOM 746 C C . PRO A 1 95 ? -10.406 -10.43 10.422 1 96.31 95 PRO A C 1
ATOM 748 O O . PRO A 1 95 ? -10.508 -11.375 11.211 1 96.31 95 PRO A O 1
ATOM 751 N N . MET A 1 96 ? -11.281 -9.438 10.445 1 94.44 96 MET A N 1
ATOM 752 C CA . MET A 1 96 ? -12.477 -9.484 11.281 1 94.44 96 MET A CA 1
ATOM 753 C C . MET A 1 96 ? -13.5 -10.461 10.719 1 94.44 96 MET A C 1
ATOM 755 O O . MET A 1 96 ? -14.375 -10.938 11.445 1 94.44 96 MET A O 1
ATOM 759 N N . SER A 1 97 ? -13.461 -10.695 9.414 1 93.88 97 SER A N 1
ATOM 760 C CA . SER A 1 97 ? -14.352 -11.656 8.758 1 93.88 97 SER A CA 1
ATOM 761 C C . SER A 1 97 ? -13.719 -13.039 8.688 1 93.88 97 SER A C 1
ATOM 763 O O . SER A 1 97 ? -14.422 -14.047 8.711 1 93.88 97 SER A O 1
ATOM 765 N N . ASP A 1 98 ? -12.477 -13.141 8.508 1 94.62 98 ASP A N 1
ATOM 766 C CA . ASP A 1 98 ? -11.656 -14.344 8.477 1 94.62 98 ASP A CA 1
ATOM 767 C C . ASP A 1 98 ? -10.383 -14.164 9.297 1 94.62 98 ASP A C 1
ATOM 769 O O . ASP A 1 98 ? -9.461 -13.461 8.875 1 94.62 98 ASP A O 1
ATOM 773 N N . CYS A 1 99 ? -10.297 -14.867 10.375 1 94.06 99 CYS A N 1
ATOM 774 C CA . CYS A 1 99 ? -9.219 -14.656 11.328 1 94.06 99 CYS A CA 1
ATOM 775 C C . CYS A 1 99 ? -7.875 -15.07 10.727 1 94.06 99 CYS A C 1
ATOM 777 O O . CYS A 1 99 ? -6.82 -14.727 11.258 1 94.06 99 CYS A O 1
ATOM 779 N N . LYS A 1 100 ? -7.879 -15.773 9.641 1 96.06 100 LYS A N 1
ATOM 780 C CA . LYS A 1 100 ? -6.641 -16.172 8.977 1 96.06 100 LYS A CA 1
ATOM 781 C C . LYS A 1 100 ? -6.195 -15.133 7.957 1 96.06 100 LYS A C 1
ATOM 783 O O . LYS A 1 100 ? -5.098 -15.227 7.406 1 96.06 100 LYS A O 1
ATOM 788 N N . ALA A 1 101 ? -7.055 -14.188 7.688 1 97.75 101 ALA A N 1
ATOM 789 C CA . ALA A 1 101 ? -6.77 -13.195 6.656 1 97.75 101 ALA A CA 1
ATOM 790 C C . ALA A 1 101 ? -5.984 -12.016 7.227 1 97.75 101 ALA A C 1
ATOM 792 O O . ALA A 1 101 ? -5.996 -11.789 8.438 1 97.75 101 ALA A O 1
ATOM 793 N N . SER A 1 102 ? -5.25 -11.391 6.402 1 97.75 102 SER A N 1
ATOM 794 C CA . SER A 1 102 ? -4.59 -10.125 6.703 1 97.75 102 SER A CA 1
ATOM 795 C C . SER A 1 102 ? -4.984 -9.047 5.707 1 97.75 102 SER A C 1
ATOM 797 O O . SER A 1 102 ? -5.219 -9.336 4.531 1 97.75 102 SER A O 1
ATOM 799 N N . PHE A 1 103 ? -4.992 -7.785 6.176 1 98.5 103 PHE A N 1
ATOM 800 C CA . PHE A 1 103 ? -5.324 -6.688 5.277 1 98.5 103 PHE A CA 1
ATOM 801 C C . PHE A 1 103 ? -4.266 -6.539 4.191 1 98.5 103 PHE A C 1
ATOM 803 O O . PHE A 1 103 ? -4.555 -6.039 3.102 1 98.5 103 PHE A O 1
ATOM 810 N N . HIS A 1 104 ? -3.061 -6.883 4.496 1 98.5 104 HIS A N 1
ATOM 811 C CA . HIS A 1 104 ? -2.023 -6.871 3.469 1 98.5 104 HIS A CA 1
ATOM 812 C C . HIS A 1 104 ? -1.065 -8.047 3.639 1 98.5 104 HIS A C 1
ATOM 814 O O . HIS A 1 104 ? -0.907 -8.57 4.742 1 98.5 104 HIS A O 1
ATOM 820 N N . CYS A 1 105 ? -0.502 -8.523 2.592 1 98.06 105 CYS A N 1
ATOM 821 C CA . CYS A 1 105 ? 0.479 -9.602 2.555 1 98.06 105 CYS A CA 1
ATOM 822 C C . CYS A 1 105 ? 1.654 -9.242 1.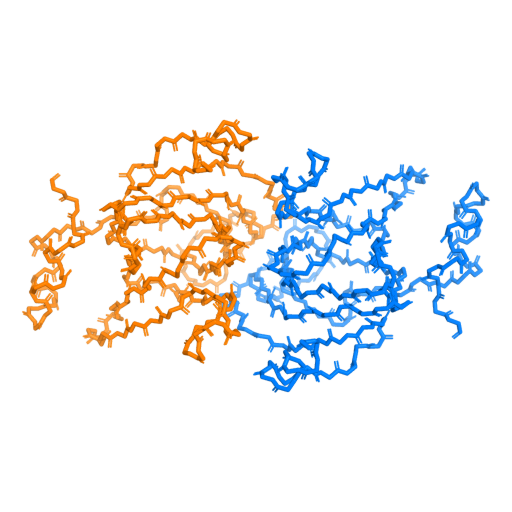654 1 98.06 105 CYS A C 1
ATOM 824 O O . CYS A 1 105 ? 1.479 -8.562 0.643 1 98.06 105 CYS A O 1
ATOM 826 N N . HIS A 1 106 ? 2.766 -9.734 2.043 1 97.56 106 HIS A N 1
ATOM 827 C CA . HIS A 1 106 ? 4.012 -9.453 1.34 1 97.56 106 HIS A CA 1
ATOM 828 C C . HIS A 1 106 ? 4.453 -10.648 0.504 1 97.56 106 HIS A C 1
ATOM 830 O O . HIS A 1 106 ? 4.344 -11.797 0.944 1 97.56 106 HIS A O 1
ATOM 836 N N . VAL A 1 107 ? 4.953 -10.398 -0.697 1 98 107 VAL A N 1
ATOM 837 C CA . VAL A 1 107 ? 5.598 -11.367 -1.572 1 98 107 VAL A CA 1
ATOM 838 C C . VAL A 1 107 ? 7.082 -11.039 -1.709 1 98 107 VAL A C 1
ATOM 840 O O . VAL A 1 107 ? 7.445 -9.992 -2.246 1 98 107 VAL A O 1
ATOM 843 N N . PRO A 1 108 ? 7.977 -11.914 -1.234 1 96.94 108 PRO A N 1
ATOM 844 C CA . PRO A 1 108 ? 9.414 -11.672 -1.399 1 96.94 108 PRO A CA 1
ATOM 845 C C . PRO A 1 108 ? 9.844 -11.672 -2.863 1 96.94 108 PRO A C 1
ATOM 847 O O . PRO A 1 108 ? 9.117 -12.164 -3.727 1 96.94 108 PRO A O 1
ATOM 850 N N . LYS A 1 109 ? 11.016 -11.016 -3.113 1 96.12 109 LYS A N 1
ATOM 851 C CA . LYS A 1 109 ? 11.562 -11.078 -4.469 1 96.12 109 LYS A CA 1
ATOM 852 C C . LYS A 1 109 ? 11.891 -12.516 -4.859 1 96.12 109 LYS A C 1
ATOM 854 O O . LYS A 1 109 ? 12.234 -13.336 -4.004 1 96.12 109 LYS A O 1
ATOM 859 N N . ASN A 1 110 ? 11.766 -12.805 -6.121 1 96.31 110 ASN A N 1
ATOM 860 C CA . ASN A 1 110 ? 12.172 -14.062 -6.738 1 96.31 110 ASN A CA 1
ATOM 861 C C . ASN A 1 110 ? 11.359 -15.234 -6.195 1 96.31 110 ASN A C 1
ATOM 863 O O . ASN A 1 110 ? 11.859 -16.359 -6.141 1 96.31 110 ASN A O 1
ATOM 867 N N . VAL A 1 111 ? 10.266 -15.047 -5.684 1 98 111 VAL A N 1
ATOM 868 C CA . VAL A 1 111 ? 9.297 -16.062 -5.309 1 98 111 VAL A CA 1
ATOM 869 C C . VAL A 1 111 ? 8.172 -16.109 -6.336 1 98 111 VAL A C 1
ATOM 871 O O . VAL A 1 111 ? 7.652 -15.07 -6.746 1 98 111 VAL A O 1
ATOM 874 N N . TRP A 1 112 ? 7.895 -17.297 -6.816 1 98.75 112 TRP A N 1
ATOM 875 C CA . TRP A 1 112 ? 6.738 -17.469 -7.688 1 98.75 112 TRP A CA 1
ATOM 876 C C . TRP A 1 112 ? 5.441 -17.266 -6.914 1 98.75 112 TRP A C 1
ATOM 878 O O . TRP A 1 112 ? 5.281 -17.781 -5.805 1 98.75 112 TRP A O 1
ATOM 888 N N . PHE A 1 113 ? 4.512 -16.531 -7.5 1 98.81 113 PHE A N 1
ATOM 889 C CA . PHE A 1 113 ? 3.25 -16.359 -6.789 1 98.81 113 PHE A CA 1
ATOM 890 C C . PHE A 1 113 ? 2.094 -16.219 -7.77 1 98.81 113 PHE A C 1
ATOM 892 O O . PHE A 1 113 ? 2.301 -15.867 -8.938 1 98.81 113 PHE A O 1
ATOM 899 N N . ALA A 1 114 ? 0.932 -16.5 -7.371 1 98.75 114 ALA A N 1
ATOM 900 C CA . ALA A 1 114 ? -0.34 -16.422 -8.086 1 98.75 114 ALA A CA 1
ATOM 901 C C . ALA A 1 114 ? -1.48 -16.062 -7.137 1 98.75 114 ALA A C 1
ATOM 903 O O . ALA A 1 114 ? -1.372 -16.266 -5.926 1 98.75 114 ALA A O 1
ATOM 904 N N . LEU A 1 115 ? -2.492 -15.516 -7.664 1 98.69 115 LEU A N 1
ATOM 905 C CA . LEU A 1 115 ? -3.623 -15.086 -6.848 1 98.69 115 LEU A CA 1
ATOM 906 C C . LEU A 1 115 ? -4.934 -15.625 -7.41 1 98.69 115 LEU A C 1
ATOM 908 O O . LEU A 1 115 ? -5.094 -15.727 -8.625 1 98.69 115 LEU A O 1
ATOM 912 N N . GLU A 1 116 ? -5.887 -15.867 -6.586 1 98.5 116 GLU A N 1
ATOM 913 C CA . GLU A 1 116 ? -7.27 -16.156 -6.961 1 98.5 116 GLU A CA 1
ATOM 914 C C . GLU A 1 116 ? -8.234 -15.719 -5.867 1 98.5 116 GLU A C 1
ATOM 916 O O . GLU A 1 116 ? -7.836 -15.523 -4.719 1 98.5 116 GLU A O 1
ATOM 921 N N . LEU A 1 117 ? -9.461 -15.57 -6.301 1 97.81 117 LEU A N 1
ATOM 922 C CA . LEU A 1 117 ? -10.516 -15.344 -5.316 1 97.81 117 LEU A CA 1
ATOM 923 C C . LEU A 1 117 ? -10.852 -16.641 -4.578 1 97.81 117 LEU A C 1
ATOM 925 O O . LEU A 1 117 ? -10.914 -17.703 -5.188 1 97.81 117 LEU A O 1
ATOM 929 N N . LEU A 1 118 ? -11.117 -16.531 -3.312 1 96.81 118 LEU A N 1
ATOM 930 C CA . LEU A 1 118 ? -11.594 -17.688 -2.568 1 96.81 118 LEU A CA 1
ATOM 931 C C . LEU A 1 118 ? -13.062 -17.953 -2.863 1 96.81 118 LEU A C 1
ATOM 933 O O . LEU A 1 118 ? -13.469 -19.109 -3.029 1 96.81 118 LEU A O 1
ATOM 937 N N . ASP A 1 119 ? -13.867 -16.938 -2.826 1 97.38 119 ASP A N 1
ATOM 938 C CA . ASP A 1 119 ? -15.266 -17.031 -3.227 1 97.38 119 ASP A CA 1
ATOM 939 C C . ASP A 1 119 ? -15.438 -16.703 -4.711 1 97.38 119 ASP A C 1
ATOM 941 O O . ASP A 1 119 ? -15.469 -15.531 -5.098 1 97.38 119 ASP A O 1
ATOM 945 N N . LYS A 1 120 ? -15.703 -17.688 -5.504 1 97 120 LYS A N 1
ATOM 946 C CA . LYS A 1 120 ? -15.711 -17.562 -6.957 1 97 120 LYS A CA 1
ATOM 947 C C . LYS A 1 120 ? -16.984 -16.859 -7.438 1 97 120 LYS A C 1
ATOM 949 O O . LYS A 1 120 ? -17.109 -16.562 -8.625 1 97 120 LYS A O 1
ATOM 954 N N . THR A 1 121 ? -17.891 -16.484 -6.641 1 97 121 THR A N 1
ATOM 955 C CA . THR A 1 121 ? -19.109 -15.797 -7.023 1 97 121 THR A CA 1
ATOM 956 C C . THR A 1 121 ? -19.016 -14.312 -6.684 1 97 121 THR A C 1
ATOM 958 O O . THR A 1 121 ? -20.016 -13.586 -6.762 1 97 121 THR A O 1
ATOM 961 N N . SER A 1 122 ? -17.906 -13.922 -6.25 1 97.44 122 SER A N 1
ATOM 962 C CA . SER A 1 122 ? -17.719 -12.555 -5.758 1 97.44 122 SER A CA 1
ATOM 963 C C . SER A 1 122 ? -16.609 -11.844 -6.516 1 97.44 122 SER A C 1
ATOM 965 O O . SER A 1 122 ? -16.312 -12.188 -7.664 1 97.44 122 SER A O 1
ATOM 967 N N . TYR A 1 123 ? -16.094 -10.742 -6.004 1 98.25 123 TYR A N 1
ATOM 968 C CA . TYR A 1 123 ? -14.984 -9.945 -6.5 1 98.25 123 TYR A CA 1
ATOM 969 C C . TYR A 1 123 ? -14.086 -9.477 -5.355 1 98.25 123 TYR A C 1
ATOM 971 O O . TYR A 1 123 ? -14.453 -9.617 -4.184 1 98.25 123 TYR A O 1
ATOM 979 N N . CYS A 1 124 ? -12.961 -9.062 -5.684 1 98.38 124 CYS A N 1
ATOM 980 C CA . CYS A 1 124 ? -12.086 -8.344 -4.762 1 98.38 124 CYS A CA 1
ATOM 981 C C . CYS A 1 124 ? -11.344 -7.219 -5.477 1 98.38 124 CYS A C 1
ATOM 983 O O . CYS A 1 124 ? -10.828 -7.414 -6.574 1 98.38 124 CYS A O 1
ATOM 985 N N . VAL A 1 125 ? -11.398 -6 -4.91 1 98.5 125 VAL A N 1
ATOM 986 C CA . VAL A 1 125 ? -10.531 -4.914 -5.355 1 98.5 125 VAL A CA 1
ATOM 987 C C . VAL A 1 125 ? -9.453 -4.656 -4.309 1 98.5 125 VAL A C 1
ATOM 989 O O . VAL A 1 125 ? -9.727 -4.664 -3.107 1 98.5 125 VAL A O 1
ATOM 992 N N . PHE A 1 126 ? -8.258 -4.586 -4.734 1 98.44 126 PHE A N 1
ATOM 993 C CA . PHE A 1 126 ? -7.098 -4.406 -3.871 1 98.44 126 PHE A CA 1
ATOM 994 C C . PHE A 1 126 ? -6.004 -3.627 -4.59 1 98.44 126 PHE A C 1
ATOM 996 O O . PHE A 1 126 ? -6.141 -3.295 -5.77 1 98.44 126 PHE A O 1
ATOM 1003 N N . SER A 1 127 ? -5.035 -3.137 -3.893 1 98.5 127 SER A N 1
ATOM 1004 C CA . SER A 1 127 ? -3.869 -2.457 -4.441 1 98.5 127 SER A CA 1
ATOM 1005 C C . SER A 1 127 ? -2.617 -3.32 -4.32 1 98.5 127 SER A C 1
ATOM 1007 O O . SER A 1 127 ? -2.586 -4.27 -3.535 1 98.5 127 SER A O 1
ATOM 1009 N N . GLU A 1 128 ? -1.683 -3 -5.074 1 97.81 128 GLU A N 1
ATOM 1010 C CA . GLU A 1 128 ? -0.368 -3.635 -5.035 1 97.81 128 GLU A CA 1
ATOM 1011 C C . GLU A 1 128 ? 0.748 -2.596 -5.102 1 97.81 128 GLU A C 1
ATOM 1013 O O . GLU A 1 128 ? 0.743 -1.726 -5.977 1 97.81 128 GLU A O 1
ATOM 1018 N N . ALA A 1 129 ? 1.624 -2.625 -4.172 1 97.31 129 ALA A N 1
ATOM 1019 C CA . ALA A 1 129 ? 2.85 -1.833 -4.223 1 97.31 129 ALA A CA 1
ATOM 1020 C C . ALA A 1 129 ? 4.059 -2.713 -4.531 1 97.31 129 ALA A C 1
ATOM 1022 O O . ALA A 1 129 ? 4.23 -3.775 -3.93 1 97.31 129 ALA A O 1
ATOM 1023 N N . THR A 1 130 ? 4.836 -2.268 -5.441 1 97.25 130 THR A N 1
ATOM 1024 C CA . THR A 1 130 ? 6.062 -2.953 -5.832 1 97.25 130 THR A CA 1
ATOM 1025 C C . THR A 1 130 ? 7.277 -2.055 -5.617 1 97.25 130 THR A C 1
ATOM 1027 O O . THR A 1 130 ? 7.328 -0.935 -6.129 1 97.25 130 THR A O 1
ATOM 1030 N N . GLY A 1 131 ? 8.258 -2.502 -4.891 1 96.56 131 GLY A N 1
ATOM 1031 C CA . GLY A 1 131 ? 9.469 -1.727 -4.648 1 96.56 131 GLY A CA 1
ATOM 1032 C C . GLY A 1 131 ? 10.734 -2.564 -4.676 1 96.56 131 GLY A C 1
ATOM 1033 O O . GLY A 1 131 ? 10.789 -3.629 -4.059 1 96.56 131 GLY A O 1
ATOM 1034 N N . PRO A 1 132 ? 11.812 -2.189 -5.465 1 96.62 132 PRO A N 1
ATOM 1035 C CA . PRO A 1 132 ? 11.852 -1.05 -6.383 1 96.62 132 PRO A CA 1
ATOM 1036 C C . PRO A 1 132 ? 10.734 -1.089 -7.422 1 96.62 132 PRO A C 1
ATOM 1038 O O . PRO A 1 132 ? 10.148 -2.148 -7.668 1 96.62 132 PRO A O 1
ATOM 1041 N N . GLY A 1 133 ? 10.414 0.075 -8 1 96.88 133 GLY A N 1
ATOM 1042 C CA . GLY A 1 133 ? 9.242 0.211 -8.844 1 96.88 133 GLY A CA 1
ATOM 1043 C C . GLY A 1 133 ? 9.211 -0.786 -9.992 1 96.88 133 GLY A C 1
ATOM 1044 O O . GLY A 1 133 ? 10.258 -1.262 -10.43 1 96.88 133 GLY A O 1
ATOM 1045 N N . PHE A 1 134 ? 8.023 -1.039 -10.516 1 95.12 134 PHE A N 1
ATOM 1046 C CA . PHE A 1 134 ? 7.781 -2.107 -11.477 1 95.12 134 PHE A CA 1
ATOM 1047 C C . PHE A 1 134 ? 8.297 -1.72 -12.859 1 95.12 134 PHE A C 1
ATOM 1049 O O . PHE A 1 134 ? 8.031 -0.614 -13.336 1 95.12 134 PHE A O 1
ATOM 1056 N N . GLU A 1 135 ? 8.953 -2.602 -13.453 1 94.62 135 GLU A N 1
ATOM 1057 C CA . GLU A 1 135 ? 9.281 -2.621 -14.875 1 94.62 135 GLU A CA 1
ATOM 1058 C C . GLU A 1 135 ? 9.062 -4.008 -15.477 1 94.62 135 GLU A C 1
ATOM 1060 O O . GLU A 1 135 ? 9.391 -5.02 -14.852 1 94.62 135 GLU A O 1
ATOM 1065 N N . TYR A 1 136 ? 8.516 -4.059 -16.703 1 93.88 136 TYR A N 1
ATOM 1066 C CA . TYR A 1 136 ? 8.164 -5.332 -17.328 1 93.88 136 TYR A CA 1
ATOM 1067 C C . TYR A 1 136 ? 9.375 -6.246 -17.422 1 93.88 136 TYR A C 1
ATOM 1069 O O . TYR A 1 136 ? 9.258 -7.469 -17.312 1 93.88 136 TYR A O 1
ATOM 1077 N N . GLU A 1 137 ? 10.508 -5.648 -17.609 1 94.88 137 GLU A N 1
ATOM 1078 C CA . GLU A 1 137 ? 11.719 -6.449 -17.75 1 94.88 137 GLU A CA 1
ATOM 1079 C C . GLU A 1 137 ? 12.047 -7.168 -16.438 1 94.88 137 GLU A C 1
ATOM 1081 O O . GLU A 1 137 ? 12.875 -8.078 -16.422 1 94.88 137 GLU A O 1
ATOM 1086 N N . ASP A 1 138 ? 11.422 -6.793 -15.352 1 95.44 138 ASP A N 1
ATOM 1087 C CA . ASP A 1 138 ? 11.703 -7.387 -14.047 1 95.44 138 ASP A CA 1
ATOM 1088 C C . ASP A 1 138 ? 10.758 -8.547 -13.758 1 95.44 138 ASP A C 1
ATOM 1090 O O . ASP A 1 138 ? 10.859 -9.195 -12.711 1 95.44 138 ASP A O 1
ATOM 1094 N N . CYS A 1 139 ? 9.852 -8.828 -14.656 1 96.88 139 CYS A N 1
ATOM 1095 C CA . CYS A 1 139 ? 8.797 -9.82 -14.453 1 96.88 139 CYS A CA 1
ATOM 1096 C C . CYS A 1 139 ? 9.062 -11.07 -15.289 1 96.88 139 CYS A C 1
ATOM 1098 O O . CYS A 1 139 ? 9.367 -10.969 -16.484 1 96.88 139 CYS A O 1
ATOM 1100 N N . GLU A 1 140 ? 8.992 -12.172 -14.703 1 97.31 140 GLU A N 1
ATOM 1101 C CA . GLU A 1 140 ? 9.023 -13.461 -15.391 1 97.31 140 GLU A CA 1
ATOM 1102 C C . GLU A 1 140 ? 7.699 -14.195 -15.25 1 97.31 140 GLU A C 1
ATOM 1104 O O . GLU A 1 140 ? 7.297 -14.562 -14.148 1 97.31 140 GLU A O 1
ATOM 1109 N N . VAL A 1 141 ? 7.066 -14.484 -16.344 1 97.81 141 VAL A N 1
ATOM 1110 C CA . VAL A 1 141 ? 5.801 -15.211 -16.344 1 97.81 141 VAL A CA 1
ATOM 1111 C C . VAL A 1 141 ? 6.062 -16.703 -16.281 1 97.81 141 VAL A C 1
ATOM 1113 O O . VAL A 1 141 ? 6.953 -17.219 -16.969 1 97.81 141 VAL A O 1
ATOM 1116 N N . GLY A 1 142 ? 5.344 -17.359 -15.461 1 97.88 142 GLY A N 1
ATOM 1117 C CA . GLY A 1 142 ? 5.531 -18.797 -15.312 1 97.88 142 GLY A CA 1
ATOM 1118 C C . GLY A 1 142 ? 5.141 -19.578 -16.547 1 97.88 142 GLY A C 1
ATOM 1119 O O . GLY A 1 142 ? 4.062 -19.375 -17.109 1 97.88 142 GLY A O 1
ATOM 1120 N N . GLU A 1 143 ? 6.039 -20.422 -16.953 1 97.25 143 GLU A N 1
ATOM 1121 C CA . GLU A 1 143 ? 5.77 -21.391 -18.016 1 97.25 143 GLU A CA 1
ATOM 1122 C C . GLU A 1 143 ? 5.559 -22.797 -17.438 1 97.25 143 GLU A C 1
ATOM 1124 O O . GLU A 1 143 ? 6.383 -23.281 -16.672 1 97.25 143 GLU A O 1
ATOM 1129 N N . LYS A 1 144 ? 4.559 -23.391 -17.953 1 97.44 144 LYS A N 1
ATOM 1130 C CA . LYS A 1 144 ? 4.129 -24.656 -17.359 1 97.44 144 LYS A CA 1
ATOM 1131 C C . LYS A 1 144 ? 5.266 -25.688 -17.375 1 97.44 144 LYS A C 1
ATOM 1133 O O . LYS A 1 144 ? 5.637 -26.219 -16.328 1 97.44 144 LYS A O 1
ATOM 1138 N N . ALA A 1 145 ? 5.844 -25.953 -18.484 1 97.69 145 ALA A N 1
ATOM 1139 C CA . ALA A 1 145 ? 6.875 -26.984 -18.609 1 97.69 145 ALA A CA 1
ATOM 1140 C C . ALA A 1 145 ? 8.078 -26.672 -17.734 1 97.69 145 ALA A C 1
ATOM 1142 O O . ALA A 1 145 ? 8.594 -27.562 -17.047 1 97.69 145 ALA A O 1
ATOM 1143 N N . LYS A 1 146 ? 8.492 -25.453 -17.734 1 97.38 146 LYS A N 1
ATOM 1144 C CA . LYS A 1 146 ? 9.641 -25.047 -16.938 1 97.38 146 LYS A CA 1
ATOM 1145 C C . LYS A 1 146 ? 9.352 -25.156 -15.453 1 97.38 146 LYS A C 1
ATOM 1147 O O . LYS A 1 146 ? 10.18 -25.656 -14.688 1 97.38 146 LYS A O 1
ATOM 1152 N N . MET A 1 147 ? 8.188 -24.734 -15.055 1 97.75 147 MET A N 1
ATOM 1153 C CA . MET A 1 147 ? 7.855 -24.75 -13.633 1 97.75 147 MET A CA 1
ATOM 1154 C C . MET A 1 147 ? 7.668 -26.188 -13.141 1 97.75 147 MET A C 1
ATOM 1156 O O . MET A 1 147 ? 8.039 -26.516 -12.016 1 97.75 147 MET A O 1
ATOM 1160 N N . LEU A 1 148 ? 7.102 -27.031 -13.977 1 97.88 148 LEU A N 1
ATOM 1161 C CA . LEU A 1 148 ? 6.918 -28.422 -13.594 1 97.88 148 LEU A CA 1
ATOM 1162 C C . LEU A 1 148 ? 8.266 -29.125 -13.461 1 97.88 148 LEU A C 1
ATOM 1164 O O . LEU A 1 148 ? 8.422 -30.016 -12.617 1 97.88 148 LEU A O 1
ATOM 1168 N N . ALA A 1 149 ? 9.18 -28.719 -14.289 1 97.94 149 ALA A N 1
ATOM 1169 C CA . ALA A 1 149 ? 10.523 -29.266 -14.172 1 97.94 149 ALA A CA 1
ATOM 1170 C C . ALA A 1 149 ? 11.188 -28.828 -12.867 1 97.94 149 ALA A C 1
ATOM 1172 O O . ALA A 1 149 ? 11.883 -29.609 -12.227 1 97.94 149 ALA A O 1
ATOM 1173 N N . MET A 1 150 ? 10.953 -27.609 -12.469 1 97.31 150 MET A N 1
ATOM 1174 C CA . MET A 1 150 ? 11.555 -27.047 -11.266 1 97.31 150 MET A CA 1
ATOM 1175 C C . MET A 1 150 ? 10.883 -27.594 -10.008 1 97.31 150 MET A C 1
ATOM 1177 O O . MET A 1 150 ? 11.539 -27.812 -8.992 1 97.31 150 MET A O 1
ATOM 1181 N N . PHE A 1 151 ? 9.562 -27.75 -10.109 1 98.19 151 PHE A N 1
ATOM 1182 C CA . PHE A 1 151 ? 8.773 -28.109 -8.945 1 98.19 151 PHE A CA 1
ATOM 1183 C C . PHE A 1 151 ? 7.848 -29.281 -9.258 1 98.19 151 PHE A C 1
ATOM 1185 O O . PHE A 1 151 ? 6.625 -29.156 -9.141 1 98.19 151 PHE A O 1
ATOM 1192 N N . PRO A 1 152 ? 8.336 -30.422 -9.531 1 97.94 152 PRO A N 1
ATOM 1193 C CA . PRO A 1 152 ? 7.496 -31.547 -9.922 1 97.94 152 PRO A CA 1
ATOM 1194 C C . PRO A 1 152 ? 6.523 -31.969 -8.82 1 97.94 152 PRO A C 1
ATOM 1196 O O . PRO A 1 152 ? 5.465 -32.531 -9.109 1 97.94 152 PRO A O 1
ATOM 1199 N N . GLN A 1 153 ? 6.84 -31.656 -7.551 1 97.94 153 GLN A N 1
ATOM 1200 C CA . GLN A 1 153 ? 5.984 -32.031 -6.43 1 97.94 153 GLN A CA 1
ATOM 1201 C C . GLN A 1 153 ? 4.738 -31.156 -6.375 1 97.94 153 GLN A C 1
ATOM 1203 O O . GLN A 1 153 ? 3.791 -31.453 -5.645 1 97.94 153 GLN A O 1
ATOM 1208 N N . HIS A 1 154 ? 4.723 -30.047 -7.137 1 98.38 154 HIS A N 1
ATOM 1209 C CA . HIS A 1 154 ? 3.609 -29.109 -7.102 1 98.38 154 HIS A CA 1
ATOM 1210 C C . HIS A 1 154 ? 2.852 -29.094 -8.422 1 98.38 154 HIS A C 1
ATOM 1212 O O . HIS A 1 154 ? 2.357 -28.062 -8.852 1 98.38 154 HIS A O 1
ATOM 1218 N N . LYS A 1 155 ? 2.727 -30.234 -9.055 1 97.94 155 LYS A N 1
ATOM 1219 C CA . LYS A 1 155 ? 2.154 -30.328 -10.398 1 97.94 155 LYS A CA 1
ATOM 1220 C C . LYS A 1 155 ? 0.758 -29.719 -10.445 1 97.94 155 LYS A C 1
ATOM 1222 O O . LYS A 1 155 ? 0.469 -28.875 -11.305 1 97.94 155 LYS A O 1
ATOM 1227 N N . GLU A 1 156 ? -0.113 -30.062 -9.57 1 97.81 156 GLU A N 1
ATOM 1228 C CA . GLU A 1 156 ? -1.513 -29.641 -9.602 1 97.81 156 GLU A CA 1
ATOM 1229 C C . GLU A 1 156 ? -1.64 -28.125 -9.508 1 97.81 156 GLU A C 1
ATOM 1231 O O . GLU A 1 156 ? -2.328 -27.516 -10.32 1 97.81 156 GLU A O 1
ATOM 1236 N N . ILE A 1 157 ? -0.963 -27.547 -8.531 1 98 157 ILE A N 1
ATOM 1237 C CA . ILE A 1 157 ? -1.126 -26.125 -8.305 1 98 157 ILE A CA 1
ATOM 1238 C C . ILE A 1 157 ? -0.404 -25.344 -9.398 1 98 157 ILE A C 1
ATOM 1240 O O . ILE A 1 157 ? -0.85 -24.25 -9.797 1 98 157 ILE A O 1
ATOM 1244 N N . VAL A 1 158 ? 0.71 -25.828 -9.883 1 98.25 158 VAL A N 1
ATOM 1245 C CA . VAL A 1 158 ? 1.415 -25.188 -10.984 1 98.25 158 VAL A CA 1
ATOM 1246 C C . VAL A 1 158 ? 0.503 -25.109 -12.211 1 98.25 158 VAL A C 1
ATOM 1248 O O . VAL A 1 158 ? 0.334 -24.047 -12.805 1 98.25 158 VAL A O 1
ATOM 1251 N N . GLU A 1 159 ? -0.122 -26.203 -12.523 1 97.75 159 GLU A N 1
ATOM 1252 C CA . GLU A 1 159 ? -0.959 -26.266 -13.719 1 97.75 159 GLU A CA 1
ATOM 1253 C C . GLU A 1 159 ? -2.193 -25.375 -13.578 1 97.75 159 GLU A C 1
ATOM 1255 O O . GLU A 1 159 ? -2.688 -24.828 -14.562 1 97.75 159 GLU A O 1
ATOM 1260 N N . LYS A 1 160 ? -2.646 -25.234 -12.43 1 96.88 160 LYS A N 1
ATOM 1261 C CA . LYS A 1 160 ? -3.865 -24.469 -12.156 1 96.88 160 LYS A CA 1
ATOM 1262 C C . LYS A 1 160 ? -3.676 -23 -12.492 1 96.88 160 LYS A C 1
ATOM 1264 O O . LYS A 1 160 ? -4.621 -22.328 -12.906 1 96.88 160 LYS A O 1
ATOM 1269 N N . PHE A 1 161 ? -2.459 -22.438 -12.305 1 97.62 161 PHE A N 1
ATOM 1270 C CA . PHE A 1 161 ? -2.309 -21 -12.367 1 97.62 161 PHE A CA 1
ATOM 1271 C C . PHE A 1 161 ? -1.329 -20.609 -13.469 1 97.62 161 PHE A C 1
ATOM 1273 O O . PHE A 1 161 ? -0.84 -19.469 -13.492 1 97.62 161 PHE A O 1
ATOM 1280 N N . CYS A 1 162 ? -0.956 -21.469 -14.312 1 95.62 162 CYS A N 1
ATOM 1281 C CA . CYS A 1 162 ? -0.225 -21.078 -15.508 1 95.62 162 CYS A CA 1
ATOM 1282 C C . CYS A 1 162 ? -1.179 -20.594 -16.594 1 95.62 162 CYS A C 1
ATOM 1284 O O . CYS A 1 162 ? -2.291 -21.109 -16.719 1 95.62 162 CYS A O 1
ATOM 1286 N N . LEU A 1 163 ? -0.688 -19.594 -17.281 1 89.94 163 LEU A N 1
ATOM 1287 C CA . LEU A 1 163 ? -1.482 -19.109 -18.406 1 89.94 163 LEU A CA 1
ATOM 1288 C C . LEU A 1 163 ? -1.705 -20.219 -19.422 1 89.94 163 LEU A C 1
ATOM 1290 O O . LEU A 1 163 ? -0.809 -21.031 -19.672 1 89.94 163 LEU A O 1
ATOM 1294 N N . LYS A 1 164 ? -2.922 -20.312 -19.812 1 78.19 164 LYS A N 1
ATOM 1295 C CA . LYS A 1 164 ? -3.283 -21.328 -20.797 1 78.19 164 LYS A CA 1
ATOM 1296 C C . LYS A 1 164 ? -2.828 -20.938 -22.203 1 78.19 164 LYS A C 1
ATOM 1298 O O . LYS A 1 164 ? -2.764 -19.75 -22.531 1 78.19 164 LYS A O 1
ATOM 1303 N N . MET B 1 1 ? -15.562 -2.855 17.578 1 80.31 1 MET B N 1
ATOM 1304 C CA . MET B 1 1 ? -14.914 -3.168 16.297 1 80.31 1 MET B CA 1
ATOM 1305 C C . MET B 1 1 ? -13.484 -2.629 16.281 1 80.31 1 MET B C 1
ATOM 1307 O O . MET B 1 1 ? -12.523 -3.398 16.203 1 80.31 1 MET B O 1
ATOM 1311 N N . ALA B 1 2 ? -13.344 -1.385 16.688 1 85.44 2 ALA B N 1
ATOM 1312 C CA . ALA B 1 2 ? -11.984 -0.835 16.734 1 85.44 2 ALA B CA 1
ATOM 1313 C C . ALA B 1 2 ? -11.133 -1.58 17.75 1 85.44 2 ALA B C 1
ATOM 1315 O O . ALA B 1 2 ? -9.969 -1.894 17.484 1 85.44 2 ALA B O 1
ATOM 1316 N N . ASP B 1 3 ? -11.695 -1.915 18.781 1 92.94 3 ASP B N 1
ATOM 1317 C CA . ASP B 1 3 ? -10.945 -2.574 19.844 1 92.94 3 ASP B CA 1
ATOM 1318 C C . ASP B 1 3 ? -10.461 -3.955 19.406 1 92.94 3 ASP B C 1
ATOM 1320 O O . ASP B 1 3 ? -9.359 -4.375 19.75 1 92.94 3 ASP B O 1
ATOM 1324 N N . GLU B 1 4 ? -11.305 -4.676 18.75 1 93.25 4 GLU B N 1
ATOM 1325 C CA . GLU B 1 4 ? -10.93 -5.992 18.25 1 93.25 4 GLU B CA 1
ATOM 1326 C C . GLU B 1 4 ? -9.773 -5.895 17.25 1 93.25 4 GLU B C 1
ATOM 1328 O O . GLU B 1 4 ? -8.883 -6.742 17.25 1 93.25 4 GLU B O 1
ATOM 1333 N N . LEU B 1 5 ? -9.836 -4.871 16.422 1 95.12 5 LEU B N 1
ATOM 1334 C CA . LEU B 1 5 ? -8.766 -4.66 15.445 1 95.12 5 LEU B CA 1
ATOM 1335 C C . LEU B 1 5 ? -7.457 -4.32 16.156 1 95.12 5 LEU B C 1
ATOM 1337 O O . LEU B 1 5 ? -6.395 -4.805 15.758 1 95.12 5 LEU B O 1
ATOM 1341 N N . ILE B 1 6 ? -7.535 -3.449 17.141 1 96.19 6 ILE B N 1
ATOM 1342 C CA . ILE B 1 6 ? -6.359 -3.023 17.891 1 96.19 6 ILE B CA 1
ATOM 1343 C C . ILE B 1 6 ? -5.66 -4.242 18.484 1 96.19 6 ILE B C 1
ATOM 1345 O O . ILE B 1 6 ? -4.438 -4.367 18.406 1 96.19 6 ILE B O 1
ATOM 1349 N N . LYS B 1 7 ? -6.469 -5.102 19.016 1 94.5 7 LYS B N 1
ATOM 1350 C CA . LYS B 1 7 ? -5.922 -6.312 19.609 1 94.5 7 LYS B CA 1
ATOM 1351 C C . LYS B 1 7 ? -5.391 -7.266 18.547 1 94.5 7 LYS B C 1
ATOM 1353 O O . LYS B 1 7 ? -4.266 -7.762 18.656 1 94.5 7 LYS B O 1
ATOM 1358 N N . SER B 1 8 ? -6.145 -7.516 17.531 1 93.75 8 SER B N 1
ATOM 1359 C CA . SER B 1 8 ? -5.805 -8.492 16.5 1 93.75 8 SER B CA 1
ATOM 1360 C C . SER B 1 8 ? -4.543 -8.078 15.742 1 93.75 8 SER B C 1
ATOM 1362 O O . SER B 1 8 ? -3.764 -8.938 15.32 1 93.75 8 SER B O 1
ATOM 1364 N N . LEU B 1 9 ? -4.34 -6.762 15.578 1 95.5 9 LEU B N 1
ATOM 1365 C CA . LEU B 1 9 ? -3.215 -6.262 14.797 1 95.5 9 LEU B CA 1
ATOM 1366 C C . LEU B 1 9 ? -2.078 -5.816 15.703 1 95.5 9 LEU B C 1
ATOM 1368 O O . LEU B 1 9 ? -1.05 -5.328 15.227 1 95.5 9 LEU B O 1
ATOM 1372 N N . ASN B 1 10 ? -2.24 -5.965 17 1 96.25 10 ASN B N 1
ATOM 1373 C CA . ASN B 1 10 ? -1.249 -5.578 18 1 96.25 10 ASN B CA 1
ATOM 1374 C C . ASN B 1 10 ? -0.836 -4.117 17.844 1 96.25 10 ASN B C 1
ATOM 1376 O O . ASN B 1 10 ? 0.355 -3.803 17.812 1 96.25 10 ASN B O 1
ATOM 1380 N N . LEU B 1 11 ? -1.832 -3.299 17.656 1 98 11 LEU B N 1
ATOM 1381 C CA . LEU B 1 11 ? -1.57 -1.877 17.453 1 98 11 LEU B CA 1
ATOM 1382 C C . LEU B 1 11 ? -1.179 -1.204 18.766 1 98 11 LEU B C 1
ATOM 1384 O O . LEU B 1 11 ? -1.743 -1.51 19.812 1 98 11 LEU B O 1
ATOM 1388 N N . VAL B 1 12 ? -0.222 -0.307 18.734 1 98.06 12 VAL B N 1
ATOM 1389 C CA . VAL B 1 12 ? 0.237 0.49 19.859 1 98.06 12 VAL B CA 1
ATOM 1390 C C . VAL B 1 12 ? 0.188 1.974 19.5 1 98.06 12 VAL B C 1
ATOM 1392 O O . VAL B 1 12 ? 0.081 2.332 18.328 1 98.06 12 VAL B O 1
ATOM 1395 N N . PRO B 1 13 ? 0.218 2.904 20.453 1 97.62 13 PRO B N 1
ATOM 1396 C CA . PRO B 1 13 ? 0.163 4.336 20.141 1 97.62 13 PRO B CA 1
ATOM 1397 C C . PRO B 1 13 ? 1.325 4.793 19.266 1 97.62 13 PRO B C 1
ATOM 1399 O O . PRO B 1 13 ? 2.463 4.359 19.469 1 97.62 13 PRO B O 1
ATOM 1402 N N . LEU B 1 14 ? 1.045 5.578 18.281 1 96.62 14 LEU B N 1
ATOM 1403 C CA . LEU B 1 14 ? 2.025 6.254 17.453 1 96.62 14 LEU B CA 1
ATOM 1404 C C . LEU B 1 14 ? 2.326 7.648 17.984 1 96.62 14 LEU B C 1
ATOM 1406 O O . LEU B 1 14 ? 1.41 8.398 18.328 1 96.62 14 LEU B O 1
ATOM 1410 N N . PRO B 1 15 ? 3.537 8.109 18.047 1 93 15 PRO B N 1
ATOM 1411 C CA . PRO B 1 15 ? 3.893 9.422 18.578 1 93 15 PRO B CA 1
ATOM 1412 C C . PRO B 1 15 ? 3.166 10.562 17.859 1 93 15 PRO B C 1
ATOM 1414 O O . PRO B 1 15 ? 2.826 11.57 18.484 1 93 15 PRO B O 1
ATOM 1417 N N . LEU B 1 16 ? 2.863 10.453 16.641 1 95 16 LEU B N 1
ATOM 1418 C CA . LEU B 1 16 ? 2.236 11.492 15.836 1 95 16 LEU B CA 1
ATOM 1419 C C . LEU B 1 16 ? 0.721 11.477 16 1 95 16 LEU B C 1
ATOM 1421 O O . LEU B 1 16 ? 0.022 12.344 15.477 1 95 16 LEU B O 1
ATOM 1425 N N . GLY B 1 17 ? 0.21 10.469 16.688 1 95.81 17 GLY B N 1
ATOM 1426 C CA . GLY B 1 17 ? -1.224 10.312 16.875 1 95.81 17 GLY B CA 1
ATOM 1427 C C . GLY B 1 17 ? -1.775 9.062 16.219 1 95.81 17 GLY B C 1
ATOM 1428 O O . GLY B 1 17 ? -1.31 8.672 15.141 1 95.81 17 GLY B O 1
ATOM 1429 N N . GLY B 1 18 ? -2.789 8.516 16.828 1 97.31 18 GLY B N 1
ATOM 1430 C CA . GLY B 1 18 ? -3.352 7.258 16.375 1 97.31 18 GLY B CA 1
ATOM 1431 C C . GLY B 1 18 ? -2.607 6.047 16.891 1 97.31 18 GLY B C 1
ATOM 1432 O O . GLY B 1 18 ? -1.875 6.137 17.891 1 97.31 18 GLY B O 1
ATOM 1433 N N . LEU B 1 19 ? -2.957 4.898 16.297 1 98.38 19 LEU B N 1
ATOM 1434 C CA . LEU B 1 19 ? -2.318 3.633 16.641 1 98.38 19 LEU B CA 1
ATOM 1435 C C . LEU B 1 19 ? -1.644 3.014 15.422 1 98.38 19 LEU B C 1
ATOM 1437 O O . LEU B 1 19 ? -2.053 3.264 14.289 1 98.38 19 LEU B O 1
ATOM 1441 N N . TYR B 1 20 ? -0.644 2.275 15.703 1 98.25 20 TYR B N 1
ATOM 1442 C CA . TYR B 1 20 ? 0.054 1.681 14.57 1 98.25 20 TYR B CA 1
ATOM 1443 C C . TYR B 1 20 ? 0.716 0.366 14.961 1 98.25 20 TYR B C 1
ATOM 1445 O O . TYR B 1 20 ? 0.778 0.025 16.141 1 98.25 20 TYR B O 1
ATOM 1453 N N . ALA B 1 21 ? 1.108 -0.414 13.969 1 98 21 ALA B N 1
ATOM 1454 C CA . ALA B 1 21 ? 1.984 -1.575 14.102 1 98 21 ALA B CA 1
ATOM 1455 C C . ALA B 1 21 ? 2.92 -1.692 12.898 1 98 21 ALA B C 1
ATOM 1457 O O . ALA B 1 21 ? 2.504 -1.486 11.758 1 98 21 ALA B O 1
ATOM 1458 N N . LYS B 1 22 ? 4.16 -1.919 13.227 1 93.94 22 LYS B N 1
ATOM 1459 C CA . LYS B 1 22 ? 5.062 -2.244 12.125 1 93.94 22 LYS B CA 1
ATOM 1460 C C . LYS B 1 22 ? 4.648 -3.547 11.445 1 93.94 22 LYS B C 1
ATOM 1462 O O . LYS B 1 22 ? 4.137 -4.457 12.094 1 93.94 22 LYS B O 1
ATOM 1467 N N . SER B 1 23 ? 4.754 -3.518 10.211 1 92.62 23 SER B N 1
ATOM 1468 C CA . SER B 1 23 ? 4.438 -4.703 9.414 1 92.62 23 SER B CA 1
ATOM 1469 C C . SER B 1 23 ? 5.625 -5.133 8.562 1 92.62 23 SER B C 1
ATOM 1471 O O . SER B 1 23 ? 6.777 -4.859 8.914 1 92.62 23 SER B O 1
ATOM 1473 N N . MET B 1 24 ? 5.355 -5.832 7.547 1 80.94 24 MET B N 1
ATOM 1474 C CA . MET B 1 24 ? 6.426 -6.418 6.746 1 80.94 24 MET B CA 1
ATOM 1475 C C . MET B 1 24 ? 7.086 -5.359 5.867 1 80.94 24 MET B C 1
ATOM 1477 O O . MET B 1 24 ? 6.457 -4.359 5.512 1 80.94 24 MET B O 1
ATOM 1481 N N . HIS B 1 25 ? 8.352 -5.422 5.676 1 82.94 25 HIS B N 1
ATOM 1482 C CA . HIS B 1 25 ? 9.172 -4.527 4.867 1 82.94 25 HIS B CA 1
ATOM 1483 C C . HIS B 1 25 ? 9.805 -5.273 3.693 1 82.94 25 HIS B C 1
ATOM 1485 O O . HIS B 1 25 ? 10 -6.488 3.758 1 82.94 25 HIS B O 1
ATOM 1491 N N . ALA B 1 26 ? 9.953 -4.395 2.611 1 88.06 26 ALA B N 1
ATOM 1492 C CA . ALA B 1 26 ? 10.805 -4.914 1.543 1 88.06 26 ALA B CA 1
ATOM 1493 C C . ALA B 1 26 ? 12.258 -5.012 1.998 1 88.06 26 ALA B C 1
ATOM 1495 O O . ALA B 1 26 ? 12.836 -4.027 2.471 1 88.06 26 ALA B O 1
ATOM 1496 N N . ARG B 1 27 ? 12.867 -6.133 1.843 1 90.5 27 ARG B N 1
ATOM 1497 C CA . ARG B 1 27 ? 14.227 -6.363 2.328 1 90.5 27 ARG B CA 1
ATOM 1498 C C . ARG B 1 27 ? 15.258 -5.961 1.28 1 90.5 27 ARG B C 1
ATOM 1500 O O . ARG B 1 27 ? 16.453 -5.859 1.582 1 90.5 27 ARG B O 1
ATOM 1507 N N . THR B 1 28 ? 14.797 -5.746 0.106 1 95.81 28 THR B N 1
ATOM 1508 C CA . THR B 1 28 ? 15.711 -5.238 -0.911 1 95.81 28 THR B CA 1
ATOM 1509 C C . THR B 1 28 ? 16.234 -3.859 -0.521 1 95.81 28 THR B C 1
ATOM 1511 O O . THR B 1 28 ? 15.461 -2.943 -0.256 1 95.81 28 THR B O 1
ATOM 1514 N N . THR B 1 29 ? 17.547 -3.787 -0.495 1 97.38 29 THR B N 1
ATOM 1515 C CA . THR B 1 29 ? 18.141 -2.504 -0.146 1 97.38 29 THR B CA 1
ATOM 1516 C C . THR B 1 29 ? 18.344 -1.646 -1.392 1 97.38 29 THR B C 1
ATOM 1518 O O . THR B 1 29 ? 18.594 -2.172 -2.479 1 97.38 29 THR B O 1
ATOM 1521 N N . VAL B 1 30 ? 18.234 -0.349 -1.203 1 98.06 30 VAL B N 1
ATOM 1522 C CA . VAL B 1 30 ? 18.375 0.605 -2.297 1 98.06 30 VAL B CA 1
ATOM 1523 C C . VAL B 1 30 ? 19.172 1.814 -1.827 1 98.06 30 VAL B C 1
ATOM 1525 O O . VAL B 1 30 ? 19.281 2.066 -0.625 1 98.06 30 VAL B O 1
ATOM 1528 N N . LYS B 1 31 ? 19.75 2.506 -2.758 1 98.25 31 LYS B N 1
ATOM 1529 C CA . LYS B 1 31 ? 20.328 3.828 -2.535 1 98.25 31 LYS B CA 1
ATOM 1530 C C . LYS B 1 31 ? 19.453 4.922 -3.135 1 98.25 31 LYS B C 1
ATOM 1532 O O . LYS B 1 31 ? 19.25 4.973 -4.352 1 98.25 31 LYS B O 1
ATOM 1537 N N . PRO B 1 32 ? 18.922 5.777 -2.27 1 97.88 32 PRO B N 1
ATOM 1538 C CA . PRO B 1 32 ? 18.188 6.902 -2.834 1 97.88 32 PRO B CA 1
ATOM 1539 C C . PRO B 1 32 ? 19.047 7.793 -3.727 1 97.88 32 PRO B C 1
ATOM 1541 O O . PRO B 1 32 ? 20.203 8.047 -3.408 1 97.88 32 PRO B O 1
ATOM 1544 N N . LEU B 1 33 ? 18.516 8.18 -4.898 1 97.75 33 LEU B N 1
ATOM 1545 C CA . LEU B 1 33 ? 19.188 9.062 -5.848 1 97.75 33 LEU B CA 1
ATOM 1546 C C . LEU B 1 33 ? 18.516 10.43 -5.887 1 97.75 33 LEU B C 1
ATOM 1548 O O . LEU B 1 33 ? 18.297 10.984 -6.965 1 97.75 33 LEU B O 1
ATOM 1552 N N . ASP B 1 34 ? 18.125 10.922 -4.762 1 94.19 34 ASP B N 1
ATOM 1553 C CA . ASP B 1 34 ? 17.312 12.133 -4.707 1 94.19 34 ASP B CA 1
ATOM 1554 C C . ASP B 1 34 ? 18.109 13.297 -4.098 1 94.19 34 ASP B C 1
ATOM 1556 O O . ASP B 1 34 ? 17.516 14.281 -3.646 1 94.19 34 ASP B O 1
ATOM 1560 N N . GLY B 1 35 ? 19.359 13.203 -4.023 1 93.56 35 GLY B N 1
ATOM 1561 C CA . GLY B 1 35 ? 20.203 14.273 -3.518 1 93.56 35 GLY B CA 1
ATOM 1562 C C . GLY B 1 35 ? 20.172 14.391 -2.006 1 93.56 35 GLY B C 1
ATOM 1563 O O . GLY B 1 35 ? 20.734 15.344 -1.44 1 93.56 35 GLY B O 1
ATOM 1564 N N . SER B 1 36 ? 19.531 13.445 -1.298 1 92.75 36 SER B N 1
ATOM 1565 C CA . SER B 1 36 ? 19.375 13.516 0.151 1 92.75 36 SER B CA 1
ATOM 1566 C C . SER B 1 36 ? 20.641 13.062 0.867 1 92.75 36 SER B C 1
ATOM 1568 O O . SER B 1 36 ? 20.797 13.281 2.07 1 92.75 36 SER B O 1
ATOM 1570 N N . GLY B 1 37 ? 21.5 12.461 0.145 1 94 37 GLY B N 1
ATOM 1571 C CA . GLY B 1 37 ? 22.719 11.945 0.747 1 94 37 GLY B CA 1
ATOM 1572 C C . GLY B 1 37 ? 22.531 10.617 1.452 1 94 37 GLY B C 1
ATOM 1573 O O . GLY B 1 37 ? 23.484 10.023 1.95 1 94 37 GLY B O 1
ATOM 1574 N N . ARG B 1 38 ? 21.359 10.062 1.471 1 95.44 38 ARG B N 1
ATOM 1575 C CA . ARG B 1 38 ? 21.109 8.758 2.068 1 95.44 38 ARG B CA 1
ATOM 1576 C C . ARG B 1 38 ? 21.766 7.645 1.258 1 95.44 38 ARG B C 1
ATOM 1578 O O . ARG B 1 38 ? 21.719 7.652 0.026 1 95.44 38 ARG B O 1
ATOM 1585 N N . GLU B 1 39 ? 22.391 6.742 1.982 1 94.44 39 GLU B N 1
ATOM 1586 C CA . GLU B 1 39 ? 23.203 5.766 1.264 1 94.44 39 GLU B CA 1
ATOM 1587 C C . GLU B 1 39 ? 22.469 4.434 1.126 1 94.44 39 GLU B C 1
ATOM 1589 O O . GLU B 1 39 ? 22.578 3.764 0.098 1 94.44 39 GLU B O 1
ATOM 1594 N N . VAL B 1 40 ? 21.828 3.986 2.188 1 96.88 40 VAL B N 1
ATOM 1595 C CA . VAL B 1 40 ? 21.156 2.699 2.135 1 96.88 40 VAL B CA 1
ATOM 1596 C C . VAL B 1 40 ? 19.797 2.801 2.846 1 96.88 40 VAL B C 1
ATOM 1598 O O . VAL B 1 40 ? 19.719 3.33 3.955 1 96.88 40 VAL B O 1
ATOM 1601 N N . ARG B 1 41 ? 18.828 2.318 2.182 1 97 41 ARG B N 1
ATOM 1602 C CA . ARG B 1 41 ? 17.5 2.129 2.742 1 97 41 ARG B CA 1
ATOM 1603 C C . ARG B 1 41 ? 16.859 0.844 2.225 1 97 41 ARG B C 1
ATOM 1605 O O . ARG B 1 41 ? 17.312 0.281 1.225 1 97 41 ARG B O 1
ATOM 1612 N N . ASP B 1 42 ? 15.891 0.379 2.98 1 96.81 42 ASP B N 1
ATOM 1613 C CA . ASP B 1 42 ? 14.992 -0.596 2.365 1 96.81 42 ASP B CA 1
ATOM 1614 C C . ASP B 1 42 ? 14.195 0.035 1.227 1 96.81 42 ASP B C 1
ATOM 1616 O O . ASP B 1 42 ? 13.969 1.247 1.216 1 96.81 42 ASP B O 1
ATOM 1620 N N . ALA B 1 43 ? 13.805 -0.761 0.22 1 97.06 43 ALA B N 1
ATOM 1621 C CA . ALA B 1 43 ? 13.055 -0.223 -0.914 1 97.06 43 ALA B CA 1
ATOM 1622 C C . ALA B 1 43 ? 11.781 0.475 -0.448 1 97.06 43 ALA B C 1
ATOM 1624 O O . ALA B 1 43 ? 11.453 1.562 -0.926 1 97.06 43 ALA B O 1
ATOM 1625 N N . TYR B 1 44 ? 11.047 -0.205 0.425 1 97 44 TYR B N 1
ATOM 1626 C CA . TYR B 1 44 ? 9.906 0.432 1.08 1 97 44 TYR B CA 1
ATOM 1627 C C . TYR B 1 44 ? 9.562 -0.281 2.381 1 97 44 TYR B C 1
ATOM 1629 O O . TYR B 1 44 ? 10.055 -1.376 2.65 1 97 44 TYR B O 1
ATOM 1637 N N . SER B 1 45 ? 8.836 0.318 3.254 1 97.38 45 SER B N 1
ATOM 1638 C CA . SER B 1 45 ? 8.305 -0.241 4.492 1 97.38 45 SER B CA 1
ATOM 1639 C C . SER B 1 45 ? 6.797 -0.065 4.578 1 97.38 45 SER B C 1
ATOM 1641 O O . SER B 1 45 ? 6.234 0.829 3.939 1 97.38 45 SER B O 1
ATOM 1643 N N . VAL B 1 46 ? 6.152 -0.954 5.262 1 97.81 46 VAL B N 1
ATOM 1644 C CA . VAL B 1 46 ? 4.699 -0.922 5.406 1 97.81 46 VAL B CA 1
ATOM 1645 C C . VAL B 1 46 ? 4.324 -0.973 6.883 1 97.81 46 VAL B C 1
ATOM 1647 O O . VAL B 1 46 ? 4.926 -1.724 7.656 1 97.81 46 VAL B O 1
ATOM 1650 N N . ILE B 1 47 ? 3.381 -0.207 7.293 1 98.06 47 ILE B N 1
ATOM 1651 C CA . ILE B 1 47 ? 2.822 -0.271 8.641 1 98.06 47 ILE B CA 1
ATOM 1652 C C . ILE B 1 47 ? 1.3 -0.352 8.562 1 98.06 47 ILE B C 1
ATOM 1654 O O . ILE B 1 47 ? 0.708 -0.06 7.52 1 98.06 47 ILE B O 1
ATOM 1658 N N . TYR B 1 48 ? 0.673 -0.808 9.633 1 98.38 48 TYR B N 1
ATOM 1659 C CA . TYR B 1 48 ? -0.745 -0.584 9.891 1 98.38 48 TYR B CA 1
ATOM 1660 C C . TYR B 1 48 ? -0.964 0.727 10.633 1 98.38 48 TYR B C 1
ATOM 1662 O O . TYR B 1 48 ? -0.133 1.129 11.453 1 98.38 48 TYR B O 1
ATOM 1670 N N . LEU B 1 49 ? -2.033 1.319 10.43 1 98.31 49 LEU B N 1
ATOM 1671 C CA . LEU B 1 49 ? -2.479 2.506 11.148 1 98.31 49 LEU B CA 1
ATOM 1672 C C . LEU B 1 49 ? -3.965 2.414 11.477 1 98.31 49 LEU B C 1
ATOM 1674 O O . LEU B 1 49 ? -4.734 1.802 10.734 1 98.31 49 LEU B O 1
ATOM 1678 N N . LEU B 1 50 ? -4.32 2.996 12.562 1 98.62 50 LEU B N 1
ATOM 1679 C CA . LEU B 1 50 ? -5.723 3.105 12.953 1 98.62 50 LEU B CA 1
ATOM 1680 C C . LEU B 1 50 ? -6 4.449 13.609 1 98.62 50 LEU B C 1
ATOM 1682 O O . LEU B 1 50 ? -5.27 4.867 14.516 1 98.62 50 LEU B O 1
ATOM 1686 N N . LEU B 1 51 ? -6.91 5.148 13.109 1 98.38 51 LEU B N 1
ATOM 1687 C CA . LEU B 1 51 ? -7.465 6.328 13.766 1 98.38 51 LEU B CA 1
ATOM 1688 C C . LEU B 1 51 ? -8.875 6.051 14.281 1 98.38 51 LEU B C 1
ATOM 1690 O O . LEU B 1 51 ? -9.648 5.348 13.633 1 98.38 51 LEU B O 1
ATOM 1694 N N . ARG B 1 52 ? -9.227 6.574 15.406 1 97.69 52 ARG B N 1
ATOM 1695 C CA . ARG B 1 52 ? -10.578 6.469 15.961 1 97.69 52 ARG B CA 1
ATOM 1696 C C . ARG B 1 52 ? -11 7.773 16.625 1 97.69 52 ARG B C 1
ATOM 1698 O O . ARG B 1 52 ? -10.164 8.508 17.156 1 97.69 52 ARG B O 1
ATOM 1705 N N . GLY B 1 53 ? -12.242 8.016 16.5 1 96.31 53 GLY B N 1
ATOM 1706 C CA . GLY B 1 53 ? -12.789 9.203 17.156 1 96.31 53 GLY B CA 1
ATOM 1707 C C . GLY B 1 53 ? -12.109 10.484 16.719 1 96.31 53 GLY B C 1
ATOM 1708 O O . GLY B 1 53 ? -12.008 10.766 15.516 1 96.31 53 GLY B O 1
ATOM 1709 N N . SER B 1 54 ? -11.578 11.203 17.688 1 95.31 54 SER B N 1
ATOM 1710 C CA . SER B 1 54 ? -10.984 12.508 17.422 1 95.31 54 SER B CA 1
ATOM 1711 C C . SER B 1 54 ? -9.477 12.406 17.234 1 95.31 54 SER B C 1
ATOM 1713 O O . SER B 1 54 ? -8.773 13.422 17.25 1 95.31 54 SER B O 1
ATOM 1715 N N . ASP B 1 55 ? -8.977 11.156 17.078 1 94.88 55 ASP B N 1
ATOM 1716 C CA . ASP B 1 55 ? -7.555 10.984 16.812 1 94.88 55 ASP B CA 1
ATOM 1717 C C . ASP B 1 55 ? -7.125 11.797 15.594 1 94.88 55 ASP B C 1
ATOM 1719 O O . ASP B 1 55 ? -7.863 11.891 14.617 1 94.88 55 ASP B O 1
ATOM 1723 N N . ILE B 1 56 ? -5.973 12.375 15.695 1 95.81 56 ILE B N 1
ATOM 1724 C CA . ILE B 1 56 ? -5.34 12.984 14.531 1 95.81 56 ILE B CA 1
ATOM 1725 C C . ILE B 1 56 ? -3.957 12.375 14.312 1 95.81 56 ILE B C 1
ATOM 1727 O O . ILE B 1 56 ? -3.346 11.859 15.258 1 95.81 56 ILE B O 1
ATOM 1731 N N . ASN B 1 57 ? -3.533 12.297 13.156 1 98.25 57 ASN B N 1
ATOM 1732 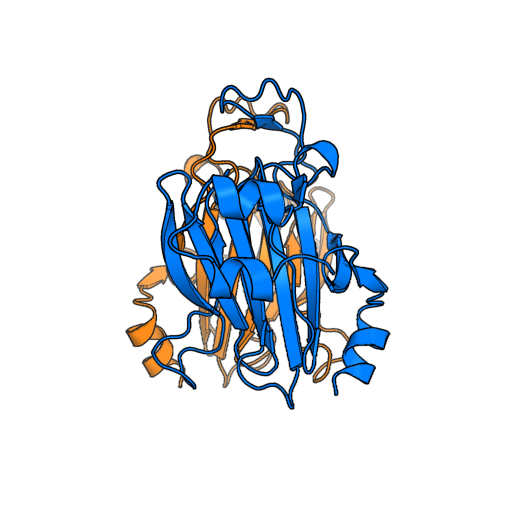C CA . ASN B 1 57 ? -2.127 12.148 12.797 1 98.25 57 ASN B CA 1
ATOM 1733 C C . ASN B 1 57 ? -1.496 13.5 12.438 1 98.25 57 ASN B C 1
ATOM 1735 O O . ASN B 1 57 ? -1.821 14.086 11.406 1 98.25 57 ASN B O 1
ATOM 1739 N N . ALA B 1 58 ? -0.637 13.953 13.297 1 98.5 58 ALA B N 1
ATOM 1740 C CA . ALA B 1 58 ? -0.205 15.352 13.328 1 98.5 58 ALA B CA 1
ATOM 1741 C C . ALA B 1 58 ? 0.63 15.688 12.094 1 98.5 58 ALA B C 1
ATOM 1743 O O . ALA B 1 58 ? 1.12 14.797 11.398 1 98.5 58 ALA B O 1
ATOM 1744 N N . TRP B 1 59 ? 0.793 17.047 11.891 1 98.69 59 TRP B N 1
ATOM 1745 C CA . TRP B 1 59 ? 1.615 17.547 10.797 1 98.69 59 TRP B CA 1
ATOM 1746 C C . TRP B 1 59 ? 3.021 16.969 10.859 1 98.69 59 TRP B C 1
ATOM 1748 O O . TRP B 1 59 ? 3.709 17.094 11.875 1 98.69 59 TRP B O 1
ATOM 1758 N N . HIS B 1 60 ? 3.432 16.359 9.852 1 98.5 60 HIS B N 1
ATOM 1759 C CA . HIS B 1 60 ? 4.812 15.914 9.688 1 98.5 60 HIS B CA 1
ATOM 1760 C C . HIS B 1 60 ? 5.195 15.836 8.211 1 98.5 60 HIS B C 1
ATOM 1762 O O . HIS B 1 60 ? 4.332 15.93 7.34 1 98.5 60 HIS B O 1
ATOM 1768 N N . LYS B 1 61 ? 6.359 15.797 7.98 1 97.56 61 LYS B N 1
ATOM 1769 C CA . LYS B 1 61 ? 6.961 15.766 6.652 1 97.56 61 LYS B CA 1
ATOM 1770 C C . LYS B 1 61 ? 8.023 14.672 6.555 1 97.56 61 LYS B C 1
ATOM 1772 O O . LYS B 1 61 ? 8.781 14.453 7.5 1 97.56 61 LYS B O 1
ATOM 1777 N N . MET B 1 62 ? 8.039 13.984 5.402 1 96.94 62 MET B N 1
ATOM 1778 C CA . MET B 1 62 ? 8.969 12.883 5.199 1 96.94 62 MET B CA 1
ATOM 1779 C C . MET B 1 62 ? 9.883 13.148 4.004 1 96.94 62 MET B C 1
ATOM 1781 O O . MET B 1 62 ? 9.453 13.734 3.01 1 96.94 62 MET B O 1
ATOM 1785 N N . LYS B 1 63 ? 11.117 12.609 4.105 1 96.56 63 LYS B N 1
ATOM 1786 C CA . LYS B 1 63 ? 12.016 12.656 2.955 1 96.56 63 LYS B CA 1
ATOM 1787 C C . LYS B 1 63 ? 11.609 11.641 1.892 1 96.56 63 LYS B C 1
ATOM 1789 O O . LYS B 1 63 ? 12.016 11.75 0.734 1 96.56 63 LYS B O 1
ATOM 1794 N N . SER B 1 64 ? 10.875 10.633 2.266 1 97.25 64 SER B N 1
ATOM 1795 C CA . SER B 1 64 ? 10.352 9.609 1.367 1 97.25 64 SER B CA 1
ATOM 1796 C C . SER B 1 64 ? 8.891 9.867 1.021 1 97.25 64 SER B C 1
ATOM 1798 O O . SER B 1 64 ? 8.195 10.594 1.735 1 97.25 64 SER B O 1
ATOM 1800 N N . GLU B 1 65 ? 8.422 9.328 -0.073 1 97.19 65 GLU B N 1
ATOM 1801 C CA . GLU B 1 65 ? 7.012 9.383 -0.44 1 97.19 65 GLU B CA 1
ATOM 1802 C C . GLU B 1 65 ? 6.215 8.289 0.272 1 97.19 65 GLU B C 1
ATOM 1804 O O . GLU B 1 65 ? 6.77 7.254 0.646 1 97.19 65 GLU B O 1
ATOM 1809 N N . GLU B 1 66 ? 4.977 8.57 0.425 1 97.62 66 GLU B N 1
ATOM 1810 C CA . GLU B 1 66 ? 4.109 7.633 1.13 1 97.62 66 GLU B CA 1
ATOM 1811 C C . GLU B 1 66 ? 2.809 7.402 0.367 1 97.62 66 GLU B C 1
ATOM 1813 O O . GLU B 1 66 ? 2.365 8.273 -0.389 1 97.62 66 GLU B O 1
ATOM 1818 N N . THR B 1 67 ? 2.301 6.273 0.467 1 98.12 67 THR B N 1
ATOM 1819 C CA . THR B 1 67 ? 0.948 5.977 0.01 1 98.12 67 THR B CA 1
ATOM 1820 C C . THR B 1 67 ? 0.123 5.352 1.133 1 98.12 67 THR B C 1
ATOM 1822 O O . THR B 1 67 ? 0.594 4.449 1.829 1 98.12 67 THR B O 1
ATOM 1825 N N . TYR B 1 68 ? -1.027 5.82 1.343 1 98.56 68 TYR B N 1
ATOM 1826 C CA . TYR B 1 68 ? -1.973 5.301 2.324 1 98.56 68 TYR B CA 1
ATOM 1827 C C . TYR B 1 68 ? -3.039 4.441 1.652 1 98.56 68 TYR B C 1
ATOM 1829 O O . TYR B 1 68 ? -3.562 4.805 0.597 1 98.56 68 TYR B O 1
ATOM 1837 N N . PHE B 1 69 ? -3.381 3.281 2.199 1 98.62 69 PHE B N 1
ATOM 1838 C CA . PHE B 1 69 ? -4.297 2.307 1.621 1 98.62 69 PHE B CA 1
ATOM 1839 C C . PHE B 1 69 ? -5.473 2.045 2.557 1 98.62 69 PHE B C 1
ATOM 1841 O O . PHE B 1 69 ? -5.293 1.495 3.646 1 98.62 69 PHE B O 1
ATOM 1848 N N . TYR B 1 70 ? -6.668 2.312 2.119 1 98.81 70 TYR B N 1
ATOM 1849 C CA . TYR B 1 70 ? -7.883 2.135 2.908 1 98.81 70 TYR B CA 1
ATOM 1850 C C . TYR B 1 70 ? -8.234 0.657 3.045 1 98.81 70 TYR B C 1
ATOM 1852 O O . TYR B 1 70 ? -8.203 -0.089 2.064 1 98.81 70 TYR B O 1
ATOM 1860 N N . HIS B 1 71 ? -8.617 0.214 4.25 1 98.56 71 HIS B N 1
ATOM 1861 C CA . HIS B 1 71 ? -9.062 -1.166 4.418 1 98.56 71 HIS B CA 1
ATOM 1862 C C . HIS B 1 71 ? -10.523 -1.226 4.863 1 98.56 71 HIS B C 1
ATOM 1864 O O . HIS B 1 71 ? -11.336 -1.927 4.254 1 98.56 71 HIS B O 1
ATOM 1870 N N . LYS B 1 72 ? -10.766 -0.498 5.969 1 97.38 72 LYS B N 1
ATOM 1871 C CA . LYS B 1 72 ? -12.07 -0.657 6.598 1 97.38 72 LYS B CA 1
ATOM 1872 C C . LYS B 1 72 ? -12.406 0.542 7.477 1 97.38 72 LYS B C 1
ATOM 1874 O O . LYS B 1 72 ? -11.516 1.136 8.094 1 97.38 72 LYS B O 1
ATOM 1879 N N . GLY B 1 73 ? -13.719 0.811 7.652 1 97.12 73 GLY B N 1
ATOM 1880 C CA . GLY B 1 73 ? -14.211 1.881 8.508 1 97.12 73 GLY B CA 1
ATOM 1881 C C . GLY B 1 73 ? -14.609 3.127 7.738 1 97.12 73 GLY B C 1
ATOM 1882 O O . GLY B 1 73 ? -15.086 3.035 6.605 1 97.12 73 GLY B O 1
ATOM 1883 N N . SER B 1 74 ? -14.523 4.289 8.422 1 97.06 74 SER B N 1
ATOM 1884 C CA . SER B 1 74 ? -14.906 5.547 7.793 1 97.06 74 SER B CA 1
ATOM 1885 C C . SER B 1 74 ? -13.742 6.148 7.008 1 97.06 74 SER B C 1
ATOM 1887 O O . SER B 1 74 ? -12.625 5.629 7.051 1 97.06 74 SER B O 1
ATOM 1889 N N . SER B 1 75 ? -14 7.219 6.281 1 98.12 75 SER B N 1
ATOM 1890 C CA . SER B 1 75 ? -13.016 7.859 5.418 1 98.12 75 SER B CA 1
ATOM 1891 C C . SER B 1 75 ? -12.062 8.742 6.219 1 98.12 75 SER B C 1
ATOM 1893 O O . SER B 1 75 ? -12.43 9.25 7.285 1 98.12 75 SER B O 1
ATOM 1895 N N . ILE B 1 76 ? -10.898 8.852 5.699 1 98.44 76 ILE B N 1
ATOM 1896 C CA . ILE B 1 76 ? -9.844 9.695 6.242 1 98.44 76 ILE B CA 1
ATOM 1897 C C . ILE B 1 76 ? -9.695 10.953 5.383 1 98.44 76 ILE B C 1
ATOM 1899 O O . ILE B 1 76 ? -9.688 10.875 4.152 1 98.44 76 ILE B O 1
ATOM 1903 N N . ALA B 1 77 ? -9.641 12.109 6.027 1 98.69 77 ALA B N 1
ATOM 1904 C CA . ALA B 1 77 ? -9.18 13.32 5.352 1 98.69 77 ALA B CA 1
ATOM 1905 C C . ALA B 1 77 ? -7.664 13.438 5.41 1 98.69 77 ALA B C 1
ATOM 1907 O O . ALA B 1 77 ? -7.07 13.391 6.492 1 98.69 77 ALA B O 1
ATOM 1908 N N . LEU B 1 78 ? -7.062 13.492 4.27 1 98.75 78 LEU B N 1
ATOM 1909 C CA . LEU B 1 78 ? -5.633 13.742 4.117 1 98.75 78 LEU B CA 1
ATOM 1910 C C . LEU B 1 78 ? -5.367 15.203 3.781 1 98.75 78 LEU B C 1
ATOM 1912 O O . LEU B 1 78 ? -5.695 15.664 2.684 1 98.75 78 LEU B O 1
ATOM 1916 N N . HIS B 1 79 ? -4.816 15.945 4.742 1 98.81 79 HIS B N 1
ATOM 1917 C CA . HIS B 1 79 ? -4.461 17.344 4.543 1 98.81 79 HIS B CA 1
ATOM 1918 C C . HIS B 1 79 ? -3 17.484 4.125 1 98.81 79 HIS B C 1
ATOM 1920 O O . HIS B 1 79 ? -2.111 16.891 4.742 1 98.81 79 HIS B O 1
ATOM 1926 N N . MET B 1 80 ? -2.77 18.328 3.131 1 98.81 80 MET B N 1
ATOM 1927 C CA . MET B 1 80 ? -1.409 18.531 2.641 1 98.81 80 MET B CA 1
ATOM 1928 C C . MET B 1 80 ? -1.116 20.016 2.428 1 98.81 80 MET B C 1
ATOM 1930 O O . MET B 1 80 ? -1.989 20.766 1.994 1 98.81 80 MET B O 1
ATOM 1934 N N . ILE B 1 81 ? 0.05 20.453 2.736 1 98.81 81 ILE B N 1
ATOM 1935 C CA . ILE B 1 81 ? 0.58 21.766 2.385 1 98.81 81 ILE B CA 1
ATOM 1936 C C . ILE B 1 81 ? 1.928 21.609 1.686 1 98.81 81 ILE B C 1
ATOM 1938 O O . ILE B 1 81 ? 2.891 21.125 2.281 1 98.81 81 ILE B O 1
ATOM 1942 N N . THR B 1 82 ? 1.98 22.031 0.446 1 97.88 82 THR B N 1
ATOM 1943 C CA . THR B 1 82 ? 3.221 21.938 -0.317 1 97.88 82 THR B CA 1
ATOM 1944 C C . THR B 1 82 ? 4.254 22.938 0.204 1 97.88 82 THR B C 1
ATOM 1946 O O . THR B 1 82 ? 3.938 23.797 1.022 1 97.88 82 THR B O 1
ATOM 1949 N N . GLU B 1 83 ? 5.492 22.75 -0.24 1 94.19 83 GLU B N 1
ATOM 1950 C CA . GLU B 1 83 ? 6.562 23.656 0.153 1 94.19 83 GLU B CA 1
ATOM 1951 C C . GLU B 1 83 ? 6.25 25.094 -0.275 1 94.19 83 GLU B C 1
ATOM 1953 O O . GLU B 1 83 ? 6.68 26.047 0.372 1 94.19 83 GLU B O 1
ATOM 1958 N N . GLU B 1 84 ? 5.453 25.297 -1.312 1 95.88 84 GLU B N 1
ATOM 1959 C CA . GLU B 1 84 ? 5.07 26.609 -1.825 1 95.88 84 GLU B CA 1
ATOM 1960 C C . GLU B 1 84 ? 3.875 27.172 -1.061 1 95.88 84 GLU B C 1
ATOM 1962 O O . GLU B 1 84 ? 3.463 28.312 -1.293 1 95.88 84 GLU B O 1
ATOM 1967 N N . GLY B 1 85 ? 3.373 26.344 -0.177 1 97.56 85 GLY B N 1
ATOM 1968 C CA . GLY B 1 85 ? 2.301 26.828 0.677 1 97.56 85 GLY B CA 1
ATOM 1969 C C . GLY B 1 85 ? 0.919 26.547 0.119 1 97.56 85 GLY B C 1
ATOM 1970 O O . GLY B 1 85 ? -0.071 27.125 0.573 1 97.56 85 GLY B O 1
ATOM 1971 N N . LYS B 1 86 ? 0.855 25.766 -0.907 1 98.19 86 LYS B N 1
ATOM 1972 C CA . LYS B 1 86 ? -0.446 25.375 -1.445 1 98.19 86 LYS B CA 1
ATOM 1973 C C . LYS B 1 86 ? -1.098 24.297 -0.586 1 98.19 86 LYS B C 1
ATOM 1975 O O . LYS B 1 86 ? -0.479 23.266 -0.293 1 98.19 86 LYS B O 1
ATOM 1980 N N . TYR B 1 87 ? -2.322 24.547 -0.191 1 98.5 87 TYR B N 1
ATOM 1981 C CA . TYR B 1 87 ? -3.086 23.562 0.577 1 98.5 87 TYR B CA 1
ATOM 1982 C C . TYR B 1 87 ? -3.967 22.719 -0.337 1 98.5 87 TYR B C 1
ATOM 1984 O O . TYR B 1 87 ? -4.598 23.25 -1.258 1 98.5 87 TYR B O 1
ATOM 1992 N N . GLU B 1 88 ? -3.977 21.453 -0.131 1 97.69 88 GLU B N 1
ATOM 1993 C CA . GLU B 1 88 ? -4.887 20.516 -0.791 1 97.69 88 GLU B CA 1
ATOM 1994 C C . GLU B 1 88 ? -5.359 19.438 0.172 1 97.69 88 GLU B C 1
ATOM 1996 O O . GLU B 1 88 ? -4.715 19.172 1.193 1 97.69 88 GLU B O 1
ATOM 2001 N N . ASN B 1 89 ? -6.48 18.891 -0.027 1 97.56 89 ASN B N 1
ATOM 2002 C CA . ASN B 1 89 ? -6.988 17.781 0.76 1 97.56 89 ASN B CA 1
ATOM 2003 C C . ASN B 1 89 ? -7.488 16.641 -0.132 1 97.56 89 ASN B C 1
ATOM 2005 O O . ASN B 1 89 ? -7.934 16.891 -1.255 1 97.56 89 ASN B O 1
ATOM 2009 N N . LYS B 1 90 ? -7.359 15.492 0.231 1 98.19 90 LYS B N 1
ATOM 2010 C CA . LYS B 1 90 ? -7.855 14.273 -0.409 1 98.19 90 LYS B CA 1
ATOM 2011 C C . LYS B 1 90 ? -8.609 13.398 0.585 1 98.19 90 LYS B C 1
ATOM 2013 O O . LYS B 1 90 ? -8.469 13.562 1.799 1 98.19 90 LYS B O 1
ATOM 2018 N N . ILE B 1 91 ? -9.469 12.594 0.071 1 98.75 91 ILE B N 1
ATOM 2019 C CA . ILE B 1 91 ? -10.227 11.68 0.918 1 98.75 91 ILE B CA 1
ATOM 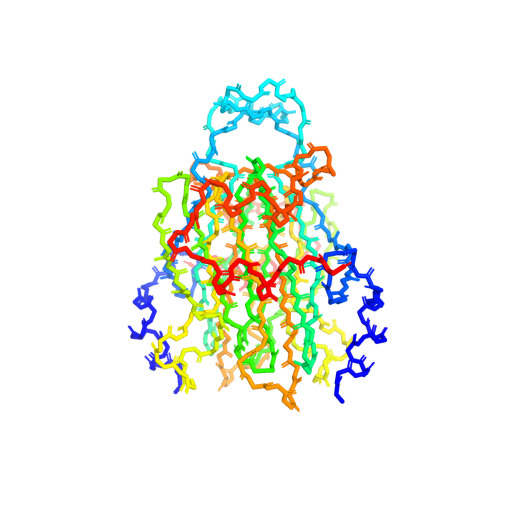2020 C C . ILE B 1 91 ? -9.812 10.242 0.628 1 98.75 91 ILE B C 1
ATOM 2022 O O . ILE B 1 91 ? -9.875 9.789 -0.518 1 98.75 91 ILE B O 1
ATOM 2026 N N . ILE B 1 92 ? -9.32 9.547 1.608 1 98.62 92 ILE B N 1
ATOM 2027 C CA . ILE B 1 92 ? -8.992 8.125 1.551 1 98.62 92 ILE B CA 1
ATOM 2028 C C . ILE B 1 92 ? -10.172 7.301 2.068 1 98.62 92 ILE B C 1
ATOM 2030 O O . ILE B 1 92 ? -10.594 7.469 3.213 1 98.62 92 ILE B O 1
ATOM 2034 N N . GLY B 1 93 ? -10.688 6.492 1.3 1 98.44 93 GLY B N 1
ATOM 2035 C CA . GLY B 1 93 ? -11.867 5.715 1.653 1 98.44 93 GLY B CA 1
ATOM 2036 C C . GLY B 1 93 ? -12.422 4.91 0.492 1 98.44 93 GLY B C 1
ATOM 2037 O O . GLY B 1 93 ? -11.719 4.664 -0.49 1 98.44 93 GLY B O 1
ATOM 2038 N N . ASP B 1 94 ? -13.602 4.438 0.622 1 97.19 94 ASP B N 1
ATOM 2039 C CA . ASP B 1 94 ? -14.297 3.639 -0.38 1 97.19 94 ASP B CA 1
ATOM 2040 C C . ASP B 1 94 ? -15.016 4.531 -1.394 1 97.19 94 ASP B C 1
ATOM 2042 O O . ASP B 1 94 ? -16.016 5.18 -1.066 1 97.19 94 ASP B O 1
ATOM 2046 N N . PRO B 1 95 ? -14.539 4.488 -2.656 1 96.38 95 PRO B N 1
ATOM 2047 C CA . PRO B 1 95 ? -15.156 5.363 -3.66 1 96.38 95 PRO B CA 1
ATOM 2048 C C . PRO B 1 95 ? -16.609 4.988 -3.967 1 96.38 95 PRO B C 1
ATOM 2050 O O . PRO B 1 95 ? -17.344 5.781 -4.559 1 96.38 95 PRO B O 1
ATOM 2053 N N . MET B 1 96 ? -17.031 3.777 -3.666 1 94.56 96 MET B N 1
ATOM 2054 C CA . MET B 1 96 ? -18.406 3.365 -3.877 1 94.56 96 MET B CA 1
ATOM 2055 C C . MET B 1 96 ? -19.328 4.004 -2.846 1 94.56 96 MET B C 1
ATOM 2057 O O . MET B 1 96 ? -20.531 4.117 -3.068 1 94.56 96 MET B O 1
ATOM 2061 N N . SER B 1 97 ? -18.797 4.355 -1.688 1 93.94 97 SER B N 1
ATOM 2062 C CA . SER B 1 97 ? -19.547 5.027 -0.635 1 93.94 97 SER B CA 1
ATOM 2063 C C . SER B 1 97 ? -19.438 6.543 -0.754 1 93.94 97 SER B C 1
ATOM 2065 O O . SER B 1 97 ? -20.359 7.27 -0.38 1 93.94 97 SER B O 1
ATOM 2067 N N . ASP B 1 98 ? -18.344 7.047 -1.131 1 94.69 98 ASP B N 1
ATOM 2068 C CA . ASP B 1 98 ? -18.031 8.453 -1.374 1 94.69 98 ASP B CA 1
ATOM 2069 C C . ASP B 1 98 ? -17.281 8.625 -2.689 1 94.69 98 ASP B C 1
ATOM 2071 O O . ASP B 1 98 ? -16.094 8.289 -2.781 1 94.69 98 ASP B O 1
ATOM 2075 N N . CYS B 1 99 ? -17.906 9.219 -3.635 1 94.06 99 CYS B N 1
ATOM 2076 C CA . CYS B 1 99 ? -17.375 9.297 -4.984 1 94.06 99 CYS B CA 1
ATOM 2077 C C . CYS B 1 99 ? -16.109 10.156 -5.016 1 94.06 99 CYS B C 1
ATOM 2079 O O . CYS B 1 99 ? -15.359 10.133 -5.992 1 94.06 99 CYS B O 1
ATOM 2081 N N . LYS B 1 100 ? -15.859 10.922 -3.996 1 96.12 100 LYS B N 1
ATOM 2082 C CA . LYS B 1 100 ? -14.664 11.75 -3.928 1 96.12 100 LYS B CA 1
ATOM 2083 C C . LYS B 1 100 ? -13.5 10.984 -3.295 1 96.12 100 LYS B C 1
ATOM 2085 O O . LYS B 1 100 ? -12.367 11.469 -3.287 1 96.12 100 LYS B O 1
ATOM 2090 N N . ALA B 1 101 ? -13.789 9.836 -2.738 1 97.81 101 ALA B N 1
ATOM 2091 C CA . ALA B 1 101 ? -12.773 9.07 -2.02 1 97.81 101 ALA B CA 1
ATOM 2092 C C . ALA B 1 101 ? -12 8.164 -2.971 1 97.81 101 ALA B C 1
ATOM 2094 O O . ALA B 1 101 ? -12.477 7.844 -4.062 1 97.81 101 ALA B O 1
ATOM 2095 N N . SER B 1 102 ? -10.812 7.871 -2.615 1 97.81 102 SER B N 1
ATOM 2096 C CA . SER B 1 102 ? -9.992 6.867 -3.279 1 97.81 102 SER B CA 1
ATOM 2097 C C . SER B 1 102 ? -9.531 5.793 -2.299 1 97.81 102 SER B C 1
ATOM 2099 O O . SER B 1 102 ? -9.281 6.082 -1.125 1 97.81 102 SER B O 1
ATOM 2101 N N . PHE B 1 103 ? -9.344 4.559 -2.809 1 98.5 103 PHE B N 1
ATOM 2102 C CA . PHE B 1 103 ? -8.867 3.482 -1.949 1 98.5 103 PHE B CA 1
ATOM 2103 C C . PHE B 1 103 ? -7.445 3.768 -1.472 1 98.5 103 PHE B C 1
ATOM 2105 O O . PHE B 1 103 ? -7.031 3.287 -0.415 1 98.5 103 PHE B O 1
ATOM 2112 N N . HIS B 1 104 ? -6.684 4.453 -2.256 1 98.44 104 HIS B N 1
ATOM 2113 C CA . HIS B 1 104 ? -5.355 4.855 -1.808 1 98.44 104 HIS B CA 1
ATOM 2114 C C . HIS B 1 104 ? -5.008 6.258 -2.297 1 98.44 104 HIS B C 1
ATOM 2116 O O . HIS B 1 104 ? -5.527 6.711 -3.318 1 98.44 104 HIS B O 1
ATOM 2122 N N . CYS B 1 105 ? -4.23 6.984 -1.571 1 98.06 105 CYS B N 1
ATOM 2123 C CA . CYS B 1 105 ? -3.74 8.32 -1.89 1 98.06 105 CYS B CA 1
ATOM 2124 C C . CYS B 1 105 ? -2.24 8.422 -1.643 1 98.06 105 CYS B C 1
ATOM 2126 O O . CYS B 1 105 ? -1.714 7.797 -0.72 1 98.06 105 CYS B O 1
ATOM 2128 N N . HIS B 1 106 ? -1.639 9.211 -2.447 1 97.5 106 HIS B N 1
ATOM 2129 C CA . HIS B 1 106 ? -0.194 9.398 -2.4 1 97.5 106 HIS B CA 1
ATOM 2130 C C . HIS B 1 106 ? 0.166 10.742 -1.763 1 97.5 106 HIS B C 1
ATOM 2132 O O . HIS B 1 106 ? -0.492 11.75 -2.018 1 97.5 106 HIS B O 1
ATOM 2138 N N . VAL B 1 107 ? 1.198 10.758 -0.937 1 98 107 VAL B N 1
ATOM 2139 C CA . VAL B 1 107 ? 1.815 11.953 -0.372 1 98 107 VAL B CA 1
ATOM 2140 C C . VAL B 1 107 ? 3.223 12.125 -0.939 1 98 107 VAL B C 1
ATOM 2142 O O . VAL B 1 107 ? 4.102 11.297 -0.701 1 98 107 VAL B O 1
ATOM 2145 N N . PRO B 1 108 ? 3.477 13.203 -1.696 1 96.88 108 PRO B N 1
ATOM 2146 C CA . PRO B 1 108 ? 4.828 13.438 -2.211 1 96.88 108 PRO B CA 1
ATOM 2147 C C . PRO B 1 108 ? 5.844 13.695 -1.102 1 96.88 108 PRO B C 1
ATOM 2149 O O . PRO B 1 108 ? 5.465 13.992 0.032 1 96.88 108 PRO B O 1
ATOM 2152 N N . LYS B 1 109 ? 7.152 13.469 -1.451 1 96.12 109 LYS B N 1
ATOM 2153 C CA . LYS B 1 109 ? 8.195 13.805 -0.485 1 96.12 109 LYS B CA 1
ATOM 2154 C C . LYS B 1 109 ? 8.188 15.297 -0.17 1 96.12 109 LYS B C 1
ATOM 2156 O O . LYS B 1 109 ? 7.824 16.125 -1.02 1 96.12 109 LYS B O 1
ATOM 2161 N N . ASN B 1 110 ? 8.547 15.633 1.035 1 96.31 110 ASN B N 1
ATOM 2162 C CA . ASN B 1 110 ? 8.75 17 1.507 1 96.31 110 ASN B CA 1
ATOM 2163 C C . ASN B 1 110 ? 7.461 17.812 1.472 1 96.31 110 ASN B C 1
ATOM 2165 O O . ASN B 1 110 ? 7.488 19.016 1.277 1 96.31 110 ASN B O 1
ATOM 2169 N N . VAL B 1 111 ? 6.375 17.234 1.499 1 97.94 111 VAL B N 1
ATOM 2170 C CA . VAL B 1 111 ? 5.07 17.859 1.678 1 97.94 111 VAL B CA 1
ATOM 2171 C C . VAL B 1 111 ? 4.574 17.625 3.102 1 97.94 111 VAL B C 1
ATOM 2173 O O . VAL B 1 111 ? 4.656 16.5 3.619 1 97.94 111 VAL B O 1
ATOM 2176 N N . TRP B 1 112 ? 4.188 18.703 3.742 1 98.75 112 TRP B N 1
ATOM 2177 C CA . TRP B 1 112 ? 3.559 18.562 5.051 1 98.75 112 TRP B CA 1
ATOM 2178 C C . TRP B 1 112 ? 2.193 17.891 4.93 1 98.75 112 TRP B C 1
ATOM 2180 O O . TRP B 1 112 ? 1.398 18.234 4.055 1 98.75 112 TRP B O 1
ATOM 2190 N N . PHE B 1 113 ? 1.912 16.938 5.805 1 98.81 11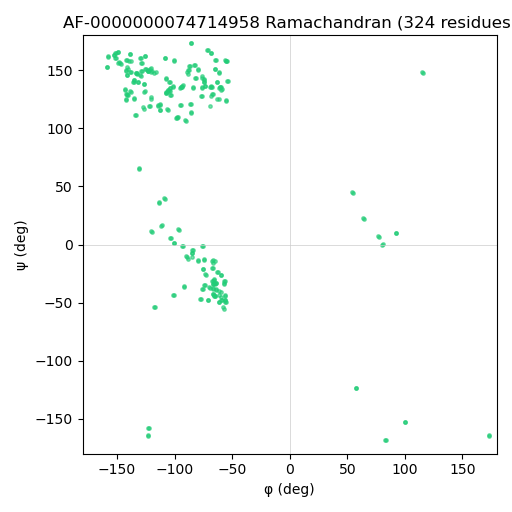3 PHE B N 1
ATOM 2191 C CA . PHE B 1 113 ? 0.591 16.328 5.727 1 98.81 113 PHE B CA 1
ATOM 2192 C C . PHE B 1 113 ? 0.113 15.883 7.105 1 98.81 113 PHE B C 1
ATOM 2194 O O . PHE B 1 113 ? 0.918 15.711 8.023 1 98.81 113 PHE B O 1
ATOM 2201 N N . ALA B 1 114 ? -1.134 15.766 7.293 1 98.75 114 ALA B N 1
ATOM 2202 C CA . ALA B 1 114 ? -1.851 15.336 8.492 1 98.75 114 ALA B CA 1
ATOM 2203 C C . ALA B 1 114 ? -3.115 14.57 8.125 1 98.75 114 ALA B C 1
ATOM 2205 O O . ALA B 1 114 ? -3.635 14.703 7.016 1 98.75 114 ALA B O 1
ATOM 2206 N N . LEU B 1 115 ? -3.549 13.75 9 1 98.69 115 LEU B N 1
ATOM 2207 C CA . LEU B 1 115 ? -4.723 12.914 8.75 1 98.69 115 LEU B CA 1
ATOM 2208 C C . LEU B 1 115 ? -5.738 13.047 9.875 1 98.69 115 LEU B C 1
ATOM 2210 O O . LEU B 1 115 ? -5.359 13.188 11.039 1 98.69 115 LEU B O 1
ATOM 2214 N N . GLU B 1 116 ? -6.977 12.914 9.586 1 98.5 116 GLU B N 1
ATOM 2215 C CA . GLU B 1 116 ? -8.055 12.766 10.562 1 98.5 116 GLU B CA 1
ATOM 2216 C C . GLU B 1 116 ? -9.211 11.961 9.992 1 98.5 116 GLU B C 1
ATOM 2218 O O . GLU B 1 116 ? -9.336 11.82 8.773 1 98.5 116 GLU B O 1
ATOM 2223 N N . LEU B 1 117 ? -9.992 11.453 10.914 1 97.75 117 LEU B N 1
ATOM 2224 C CA . LEU B 1 117 ? -11.242 10.828 10.5 1 97.75 117 LEU B CA 1
ATOM 2225 C C . LEU B 1 117 ? -12.273 11.875 10.094 1 97.75 117 LEU B C 1
ATOM 2227 O O . LEU B 1 117 ? -12.398 12.914 10.75 1 97.75 117 LEU B O 1
ATOM 2231 N N . LEU B 1 118 ? -13.023 11.578 9.086 1 96.81 118 LEU B N 1
ATOM 2232 C CA . LEU B 1 118 ? -14.125 12.461 8.727 1 96.81 118 LEU B CA 1
ATOM 2233 C C . LEU B 1 118 ? -15.312 12.258 9.664 1 96.81 118 LEU B C 1
ATOM 2235 O O . LEU B 1 118 ? -15.945 13.227 10.086 1 96.81 118 LEU B O 1
ATOM 2239 N N . ASP B 1 119 ? -15.68 11.039 9.906 1 97.38 119 ASP B N 1
ATOM 2240 C CA . ASP B 1 119 ? -16.703 10.703 10.898 1 97.38 119 ASP B CA 1
ATOM 2241 C C . ASP B 1 119 ? -16.078 10.461 12.266 1 97.38 119 ASP B C 1
ATOM 2243 O O . ASP B 1 119 ? -15.555 9.375 12.539 1 97.38 119 ASP B O 1
ATOM 2247 N N . LYS B 1 120 ? -16.234 11.375 13.164 1 97 120 LYS B N 1
ATOM 2248 C CA . LYS B 1 120 ? -15.555 11.352 14.453 1 97 120 LYS B CA 1
ATOM 2249 C C . LYS B 1 120 ? -16.172 10.328 15.391 1 97 120 LYS B C 1
ATOM 2251 O O . LYS B 1 120 ? -15.656 10.086 16.484 1 97 120 LYS B O 1
ATOM 2256 N N . THR B 1 121 ? -17.172 9.617 15.055 1 97 121 THR B N 1
ATOM 2257 C CA . THR B 1 121 ? -17.797 8.594 15.883 1 97 121 THR B CA 1
ATOM 2258 C C . THR B 1 121 ? -17.391 7.199 15.414 1 97 121 THR B C 1
ATOM 2260 O O . THR B 1 121 ? -17.969 6.199 15.867 1 97 121 THR B O 1
ATOM 2263 N N . SER B 1 122 ? -16.531 7.156 14.508 1 97.38 122 SER B N 1
ATOM 2264 C CA . SER B 1 122 ? -16.156 5.895 13.875 1 97.38 122 SER B CA 1
ATOM 2265 C C . SER B 1 122 ? -14.656 5.645 14 1 97.38 122 SER B C 1
ATOM 2267 O O . SER B 1 122 ? -14.008 6.16 14.914 1 97.38 122 SER B O 1
ATOM 2269 N N . TYR B 1 123 ? -14.102 4.727 13.227 1 98.25 123 TYR B N 1
ATOM 2270 C CA . TYR B 1 123 ? -12.695 4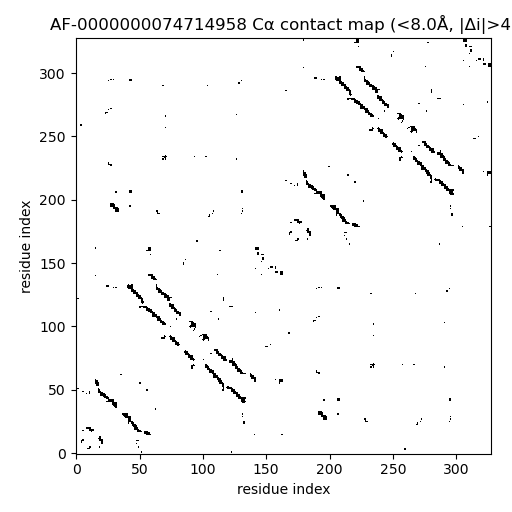.375 13.109 1 98.25 123 TYR B CA 1
ATOM 2271 C C . TYR B 1 123 ? -12.312 4.133 11.648 1 98.25 123 TYR B C 1
ATOM 2273 O O . TYR B 1 123 ? -13.18 4.055 10.781 1 98.25 123 TYR B O 1
ATOM 2281 N N . CYS B 1 124 ? -11.094 4.137 11.406 1 98.38 124 CYS B N 1
ATOM 2282 C CA . CYS B 1 124 ? -10.547 3.664 10.133 1 98.38 124 CYS B CA 1
ATOM 2283 C C . CYS B 1 124 ? -9.25 2.895 10.352 1 98.38 124 CYS B C 1
ATOM 2285 O O . CYS B 1 124 ? -8.383 3.332 11.109 1 98.38 124 CYS B O 1
ATOM 2287 N N . VAL B 1 125 ? -9.164 1.685 9.789 1 98.5 125 VAL B N 1
ATOM 2288 C CA . VAL B 1 125 ? -7.895 0.971 9.711 1 98.5 125 VAL B CA 1
ATOM 2289 C C . VAL B 1 125 ? -7.375 0.99 8.281 1 98.5 125 VAL B C 1
ATOM 2291 O O . VAL B 1 125 ? -8.148 0.814 7.328 1 98.5 125 VAL B O 1
ATOM 2294 N N . PHE B 1 126 ? -6.164 1.328 8.125 1 98.44 126 PHE B N 1
ATOM 2295 C CA . PHE B 1 126 ? -5.523 1.465 6.82 1 98.44 126 PHE B CA 1
ATOM 2296 C C . PHE B 1 126 ? -4.039 1.128 6.91 1 98.44 126 PHE B C 1
ATOM 2298 O O . PHE B 1 126 ? -3.523 0.851 7.996 1 98.44 126 PHE B O 1
ATOM 2305 N N . SER B 1 127 ? -3.381 0.93 5.816 1 98.5 127 SER B N 1
ATOM 2306 C CA . SER B 1 127 ? -1.942 0.707 5.727 1 98.5 127 SER B CA 1
ATOM 2307 C C . SER B 1 127 ? -1.231 1.914 5.125 1 98.5 127 SER B C 1
ATOM 2309 O O . SER B 1 127 ? -1.862 2.754 4.48 1 98.5 127 SER B O 1
ATOM 2311 N N . GLU B 1 128 ? -0.016 1.972 5.359 1 97.81 128 GLU B N 1
ATOM 2312 C CA . GLU B 1 128 ? 0.859 2.99 4.785 1 97.81 128 GLU B CA 1
ATOM 2313 C C . GLU B 1 128 ? 2.154 2.375 4.262 1 97.81 128 GLU B C 1
ATOM 2315 O O . GLU B 1 128 ? 2.822 1.623 4.977 1 97.81 128 GLU B O 1
ATOM 2320 N N . ALA B 1 129 ? 2.465 2.613 3.041 1 97.38 129 ALA B N 1
ATOM 2321 C CA . ALA B 1 129 ? 3.764 2.264 2.475 1 97.38 129 ALA B CA 1
ATOM 2322 C C . ALA B 1 129 ? 4.629 3.506 2.279 1 97.38 129 ALA B C 1
ATOM 2324 O O . ALA B 1 129 ? 4.16 4.52 1.754 1 97.38 129 ALA B O 1
ATOM 2325 N N . THR B 1 130 ? 5.828 3.402 2.709 1 97.25 130 THR B N 1
ATOM 2326 C CA . THR B 1 130 ? 6.805 4.477 2.562 1 97.25 130 THR B CA 1
ATOM 2327 C C . THR B 1 130 ? 8.008 4 1.756 1 97.25 130 THR B C 1
ATOM 2329 O O . THR B 1 130 ? 8.633 2.992 2.096 1 97.25 130 THR B O 1
ATOM 2332 N N . GLY B 1 131 ? 8.383 4.688 0.713 1 96.56 131 GLY B N 1
ATOM 2333 C CA . GLY B 1 131 ? 9.531 4.324 -0.099 1 96.56 131 GLY B CA 1
ATOM 2334 C C . GLY B 1 131 ? 10.32 5.527 -0.582 1 96.56 131 GLY B C 1
ATOM 2335 O O . GLY B 1 131 ? 9.742 6.496 -1.079 1 96.56 131 GLY B O 1
ATOM 2336 N N . PRO B 1 132 ? 11.688 5.582 -0.403 1 96.62 132 PRO B N 1
ATOM 2337 C CA . PRO B 1 132 ? 12.508 4.594 0.305 1 96.62 132 PRO B CA 1
ATOM 2338 C C . PRO B 1 132 ? 12.031 4.352 1.735 1 96.62 132 PRO B C 1
ATOM 2340 O O . PRO B 1 132 ? 11.312 5.18 2.301 1 96.62 132 PRO B O 1
ATOM 2343 N N . GLY B 1 133 ? 12.398 3.193 2.297 1 96.88 133 GLY B N 1
ATOM 2344 C CA . GLY B 1 133 ? 11.852 2.75 3.566 1 96.88 133 GLY B CA 1
ATOM 2345 C C . GLY B 1 133 ? 12.016 3.77 4.68 1 96.88 133 GLY B C 1
ATOM 2346 O O . GLY B 1 133 ? 12.938 4.59 4.641 1 96.88 133 GLY B O 1
ATOM 2347 N N . PHE B 1 134 ? 11.18 3.664 5.699 1 95.06 134 PHE B N 1
ATOM 2348 C CA . PHE B 1 134 ? 11.062 4.668 6.75 1 95.06 134 PHE B CA 1
ATOM 2349 C C . PHE B 1 134 ? 12.234 4.578 7.715 1 95.06 134 PHE B C 1
ATOM 2351 O O . PHE B 1 134 ? 12.586 3.488 8.172 1 95.06 134 PHE B O 1
ATOM 2358 N N . GLU B 1 135 ? 12.75 5.668 8.031 1 94.69 135 GLU B N 1
ATOM 2359 C CA . GLU B 1 135 ? 13.656 5.906 9.156 1 94.69 135 GLU B CA 1
ATOM 2360 C C . GLU B 1 135 ? 13.289 7.188 9.898 1 94.69 135 GLU B C 1
ATOM 2362 O O . GLU B 1 135 ? 12.953 8.195 9.266 1 94.69 135 GLU B O 1
ATOM 2367 N N . TYR B 1 136 ? 13.359 7.156 11.242 1 93.81 136 TYR B N 1
ATOM 2368 C CA . TYR B 1 136 ? 12.93 8.297 12.047 1 93.81 136 TYR B CA 1
ATOM 2369 C C . TYR B 1 136 ? 13.695 9.555 11.656 1 93.81 136 TYR B C 1
ATOM 2371 O O . TYR B 1 136 ? 13.156 10.664 11.711 1 93.81 136 TYR B O 1
ATOM 2379 N N . GLU B 1 137 ? 14.914 9.375 11.289 1 94.88 137 GLU B N 1
ATOM 2380 C CA . GLU B 1 137 ? 15.734 10.531 10.922 1 94.88 137 GLU B CA 1
ATOM 2381 C C . GLU B 1 137 ? 15.195 11.211 9.672 1 94.88 137 GLU B C 1
ATOM 2383 O O . GLU B 1 137 ? 15.586 12.344 9.359 1 94.88 137 GLU B O 1
ATOM 2388 N N . ASP B 1 138 ? 14.305 10.57 8.945 1 95.5 138 ASP B N 1
ATOM 2389 C CA . ASP B 1 138 ? 13.766 11.117 7.703 1 95.5 138 ASP B CA 1
ATOM 2390 C C . ASP B 1 138 ? 12.469 11.891 7.957 1 95.5 138 ASP B C 1
ATOM 2392 O O . ASP B 1 138 ? 11.883 12.445 7.031 1 95.5 138 ASP B O 1
ATOM 2396 N N . CYS B 1 139 ? 12.031 11.93 9.195 1 96.94 139 CYS B N 1
ATOM 2397 C CA . CYS B 1 139 ? 10.75 12.516 9.562 1 96.94 139 CYS B CA 1
ATOM 2398 C C . CYS B 1 139 ? 10.938 13.844 10.281 1 96.94 139 CYS B C 1
ATOM 2400 O O . CYS B 1 139 ? 11.758 13.945 11.203 1 96.94 139 CYS B O 1
ATOM 2402 N N . GLU B 1 140 ? 10.258 14.828 9.875 1 97.25 140 GLU B N 1
ATOM 2403 C CA . GLU B 1 140 ? 10.18 16.109 10.562 1 97.25 140 GLU B CA 1
ATOM 2404 C C . GLU B 1 140 ? 8.773 16.375 11.094 1 97.25 140 GLU B C 1
ATOM 2406 O O . GLU B 1 140 ? 7.828 16.5 10.32 1 97.25 140 GLU B O 1
ATOM 2411 N N . VAL B 1 141 ? 8.648 16.516 12.367 1 97.81 141 VAL B N 1
ATOM 2412 C CA . VAL B 1 141 ? 7.359 16.797 12.984 1 97.81 141 VAL B CA 1
ATOM 2413 C C . VAL B 1 141 ? 7.074 18.297 12.93 1 97.81 141 VAL B C 1
ATOM 2415 O O . VAL B 1 141 ? 7.961 19.109 13.18 1 97.81 141 VAL B O 1
ATOM 2418 N N . GLY B 1 142 ? 5.898 18.609 12.578 1 97.81 142 GLY B N 1
ATOM 2419 C CA . GLY B 1 142 ? 5.531 20.016 12.469 1 97.81 142 GLY B CA 1
ATOM 2420 C C . GLY B 1 142 ? 5.5 20.734 13.805 1 97.81 142 GLY B C 1
ATOM 2421 O O . GLY B 1 142 ? 4.918 20.234 14.773 1 97.81 142 GLY B O 1
ATOM 2422 N N . GLU B 1 143 ? 6.164 21.859 13.836 1 97.25 143 GLU B N 1
ATOM 2423 C CA . GLU B 1 143 ? 6.102 22.766 14.977 1 97.25 143 GLU B CA 1
ATOM 2424 C C . GLU B 1 143 ? 5.223 23.969 14.664 1 97.25 143 GLU B C 1
ATOM 2426 O O . GLU B 1 143 ? 5.41 24.641 13.648 1 97.25 143 GLU B O 1
ATOM 2431 N N . LYS B 1 144 ? 4.414 24.25 15.617 1 97.5 144 LYS B N 1
ATOM 2432 C CA . LYS B 1 144 ? 3.391 25.266 15.391 1 97.5 144 LYS B CA 1
ATOM 2433 C C . LYS B 1 144 ? 4.016 26.594 14.969 1 97.5 144 LYS B C 1
ATOM 2435 O O . LYS B 1 144 ? 3.688 27.141 13.914 1 97.5 144 LYS B O 1
ATOM 2440 N N . ALA B 1 145 ? 4.91 27.125 15.719 1 97.69 145 ALA B N 1
ATOM 2441 C CA . ALA B 1 145 ? 5.504 28.438 15.461 1 97.69 145 ALA B CA 1
ATOM 2442 C C . ALA B 1 145 ? 6.207 28.469 14.102 1 97.69 145 ALA B C 1
ATOM 2444 O O . ALA B 1 145 ? 6.055 29.406 13.336 1 97.69 145 ALA B O 1
ATOM 2445 N N . LYS B 1 146 ? 6.949 27.453 13.836 1 97.31 146 LYS B N 1
ATOM 2446 C CA . LYS B 1 146 ? 7.688 27.359 12.578 1 97.31 146 LYS B CA 1
ATOM 2447 C C . LYS B 1 146 ? 6.738 27.266 11.391 1 97.31 146 LYS B C 1
ATOM 2449 O O . LYS B 1 146 ? 6.93 27.953 10.383 1 97.31 146 LYS B O 1
ATOM 2454 N N . MET B 1 147 ? 5.73 26.453 11.523 1 97.75 147 MET B N 1
ATOM 2455 C CA . MET B 1 147 ? 4.809 26.25 10.406 1 97.75 147 MET B CA 1
ATOM 2456 C C . MET B 1 147 ? 3.977 27.516 10.164 1 97.75 147 MET B C 1
ATOM 2458 O O . MET B 1 147 ? 3.676 27.844 9.016 1 97.75 147 MET B O 1
ATOM 2462 N N . LEU B 1 148 ? 3.607 28.188 11.227 1 97.88 148 LEU B N 1
ATOM 2463 C CA . LEU B 1 148 ? 2.834 29.422 11.078 1 97.88 148 LEU B CA 1
ATOM 2464 C C . LEU B 1 148 ? 3.67 30.516 10.414 1 97.88 148 LEU B C 1
ATOM 2466 O O . LEU B 1 148 ? 3.141 31.328 9.672 1 97.88 148 LEU B O 1
ATOM 2470 N N . ALA B 1 149 ? 4.938 30.484 10.711 1 97.94 149 ALA B N 1
ATOM 2471 C CA . ALA B 1 149 ? 5.832 31.422 10.055 1 97.94 149 ALA B CA 1
ATOM 2472 C C . ALA B 1 149 ? 5.945 31.125 8.562 1 97.94 149 ALA B C 1
ATOM 2474 O O . ALA B 1 149 ? 5.988 32.031 7.734 1 97.94 149 ALA B O 1
ATOM 2475 N N . MET B 1 150 ? 5.953 29.859 8.211 1 97.31 150 MET B N 1
ATOM 2476 C CA . MET B 1 150 ? 6.098 29.422 6.828 1 97.31 150 MET B CA 1
ATOM 2477 C C . MET B 1 150 ? 4.797 29.625 6.059 1 97.31 150 MET B C 1
ATOM 2479 O O . MET B 1 150 ? 4.816 29.953 4.871 1 97.31 150 MET B O 1
ATOM 2483 N N . PHE B 1 151 ? 3.691 29.359 6.75 1 98.25 151 PHE B N 1
ATOM 2484 C CA . PHE B 1 151 ? 2.393 29.359 6.086 1 98.25 151 PHE B CA 1
ATOM 2485 C C . PHE B 1 151 ? 1.383 30.188 6.871 1 98.25 151 PHE B C 1
ATOM 2487 O O . PHE B 1 151 ? 0.353 29.672 7.305 1 98.25 151 PHE B O 1
ATOM 2494 N N . PRO B 1 152 ? 1.556 31.438 6.984 1 97.94 152 PRO B N 1
ATOM 2495 C CA . PRO B 1 152 ? 0.662 32.281 7.793 1 97.94 152 PRO B CA 1
ATOM 2496 C C . PRO B 1 152 ? -0.776 32.281 7.277 1 97.94 152 PRO B C 1
ATOM 2498 O O . PRO B 1 152 ? -1.713 32.5 8.055 1 97.94 152 PRO B O 1
ATOM 2501 N N . GLN B 1 153 ? -0.98 31.969 5.977 1 97.94 153 GLN B N 1
ATOM 2502 C CA . GLN B 1 153 ? -2.316 31.953 5.391 1 97.94 153 GLN B CA 1
ATOM 2503 C C . GLN B 1 153 ? -3.098 30.719 5.836 1 97.94 153 GLN B C 1
ATOM 2505 O O . GLN B 1 153 ? -4.312 30.641 5.633 1 97.94 153 GLN B O 1
ATOM 2510 N N . HIS B 1 154 ? -2.416 29.75 6.434 1 98.44 154 HIS B N 1
ATOM 2511 C CA . HIS B 1 154 ? -3.061 28.5 6.824 1 98.44 154 HIS B CA 1
ATOM 2512 C C . HIS B 1 154 ? -3.098 28.359 8.344 1 98.44 154 HIS B C 1
ATOM 2514 O O . HIS B 1 154 ? -2.982 27.234 8.859 1 98.44 154 HIS B O 1
ATOM 2520 N N . LYS B 1 155 ? -3.271 29.422 9.039 1 98 155 LYS B N 1
ATOM 2521 C CA . LYS B 1 155 ? -3.184 29.438 10.5 1 98 155 LYS B CA 1
ATOM 2522 C C . LYS B 1 155 ? -4.133 28.422 11.117 1 98 155 LYS B C 1
ATOM 2524 O O . LYS B 1 155 ? -3.721 27.609 11.953 1 98 155 LYS B O 1
ATOM 2529 N N . GLU B 1 156 ? -5.367 28.391 10.75 1 97.81 156 GLU B N 1
ATOM 2530 C CA . GLU B 1 156 ? -6.391 27.547 11.375 1 97.81 156 GLU B CA 1
ATOM 2531 C C . GLU B 1 156 ? -6.047 26.062 11.234 1 97.81 156 GLU B C 1
ATOM 2533 O O . GLU B 1 156 ? -6.062 25.328 12.219 1 97.81 156 GLU B O 1
ATOM 2538 N N . ILE B 1 157 ? -5.727 25.656 10.023 1 98.06 157 ILE B N 1
ATOM 2539 C CA . ILE B 1 157 ? -5.508 24.234 9.781 1 98.06 157 ILE B CA 1
ATOM 2540 C C . ILE B 1 157 ? -4.164 23.812 10.375 1 98.06 157 ILE B C 1
ATOM 2542 O O . ILE B 1 157 ? -4.016 22.688 10.844 1 98.06 157 ILE B O 1
ATOM 2546 N N . VAL B 1 158 ? -3.178 24.688 10.336 1 98.25 158 VAL B N 1
ATOM 2547 C CA . VAL B 1 158 ? -1.889 24.391 10.953 1 98.25 158 VAL B CA 1
ATOM 2548 C C . VAL B 1 158 ? -2.08 24.125 12.445 1 98.25 158 VAL B C 1
ATOM 2550 O O . VAL B 1 158 ? -1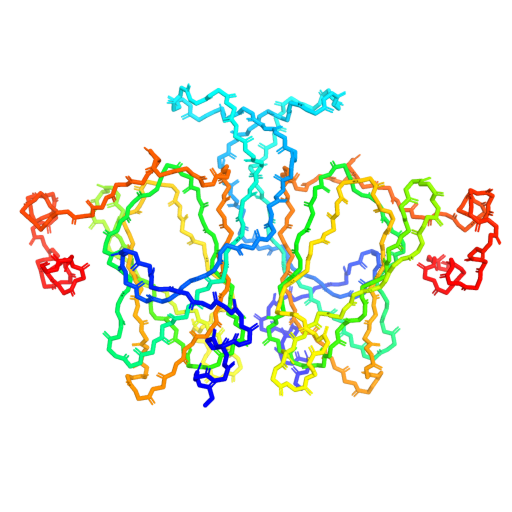.613 23.109 12.969 1 98.25 158 VAL B O 1
ATOM 2553 N N . GLU B 1 159 ? -2.805 24.984 13.102 1 97.75 159 GLU B N 1
ATOM 2554 C CA . GLU B 1 159 ? -2.992 24.875 14.547 1 97.75 159 GLU B CA 1
ATOM 2555 C C . GLU B 1 159 ? -3.805 23.625 14.898 1 97.75 159 GLU B C 1
ATOM 2557 O O . GLU B 1 159 ? -3.602 23.031 15.961 1 97.75 159 GLU B O 1
ATOM 2562 N N . LYS B 1 160 ? -4.656 23.25 14.062 1 96.94 160 LYS B N 1
ATOM 2563 C CA . LYS B 1 160 ? -5.547 22.125 14.312 1 96.94 160 LYS B CA 1
ATOM 2564 C C . LYS B 1 160 ? -4.77 20.812 14.414 1 96.94 160 LYS B C 1
ATOM 2566 O O . LYS B 1 160 ? -5.152 19.922 15.156 1 96.94 160 LYS B O 1
ATOM 2571 N N . PHE B 1 161 ? -3.662 20.672 13.656 1 97.69 161 PHE B N 1
ATOM 2572 C CA . PHE B 1 161 ? -3.045 19.359 13.531 1 97.69 161 PHE B CA 1
ATOM 2573 C C . PHE B 1 161 ? -1.61 19.375 14.047 1 97.69 161 PHE B C 1
ATOM 2575 O O . PHE B 1 161 ? -0.831 18.469 13.773 1 97.69 161 PHE B O 1
ATOM 2582 N N . CYS B 1 162 ? -1.196 20.391 14.695 1 95.62 162 CYS B N 1
ATOM 2583 C CA . CYS B 1 162 ? 0.08 20.344 15.398 1 95.62 162 CYS B CA 1
ATOM 2584 C C . CYS B 1 162 ? -0.071 19.656 16.75 1 95.62 162 CYS B C 1
ATOM 2586 O O . CYS B 1 162 ? -1.105 19.797 17.406 1 95.62 162 CYS B O 1
ATOM 2588 N N . LEU B 1 163 ? 0.967 18.922 17.062 1 90 163 LEU B N 1
ATOM 2589 C CA . LEU B 1 163 ? 0.965 18.312 18.375 1 90 163 LEU B CA 1
ATOM 2590 C C . LEU B 1 163 ? 0.875 19.359 19.469 1 90 163 LEU B C 1
ATOM 2592 O O . LEU B 1 163 ? 1.47 20.438 19.359 1 90 163 LEU B O 1
ATOM 2596 N N . LYS B 1 164 ? -0.001 19.062 20.375 1 77.94 164 LYS B N 1
ATOM 2597 C CA . LYS B 1 164 ? -0.2 19.984 21.484 1 77.94 164 LYS B CA 1
ATOM 2598 C C . LYS B 1 164 ? 0.929 19.875 22.5 1 77.94 164 LYS B C 1
ATOM 2600 O O . LYS B 1 164 ? 1.511 18.797 22.672 1 77.94 164 LYS B O 1
#

Radius of gyration: 19.96 Å; Cα contacts (8 Å, |Δi|>4): 886; chains: 2; bounding box: 44×64×42 Å

Foldseek 3Di:
DVVVVCVVQVWDADPQKFTKAWDDFQQDWDQDPPPPPGGIFTQKTKMKTKDAAFIKRFKKFFQWKKKKFFDDKAKKKKWKAALQGDIDIAIADDCVVPVRHDRMDMDHHGIIIMMGGPDNHMMTMIMMMTGSYDDPVRMGADDLVVVCVSHVVCNVVNVSRHDD/DVVVVCVVQVWDADPQKFTKAWDDFQPDWDQDPPPPPGGIFTQKGKMKTKDAAFIKRFKKFFQWKKKKFFDDKAKKKKWKAALQGDIDIAIADDCVVPVRHDRMDMDHHGIIIMMGGPDNHMMTMIMMMTGSYDDPVRMGADDLVVVCVSHVVCNVVNVSRHDD

InterPro domains:
  IPR009327 Cupin domain of unknown function DUF985 [PF06172] (4-141)
  IPR009327 Cupin domain of unknown function DUF985 [cd06121] (2-157)
  IPR011051 RmlC-like cupin domain superfamily [SSF51182] (2-162)
  IPR014710 RmlC-like jelly roll fold [G3DSA:2.60.120.10] (1-163)
  IPR039935 Uncharacterized protein YML079W-like [PTHR33387] (2-163)

Secondary structure (DSSP, 8-state):
-HHHHHHHTT-EE-TTSSEEEEEEE---EEEE-SSS----EES-EEEEEEEETT-EEEEEEESSEEEEEEEEES-EEEEEE-TT--EEEEEES-TTT-TTEESEEEE-TT-EEEEEESSTTSEEEEEEEEESPP-GGGEEE--HHHHHHH-GGGHHHHHHHS--/-HHHHHHHTT-EE-TTSSEEEEEEE---EEEE-SSS----EES-EEEEEEEETT-EEEEEEESSEEEEEEEEES-EEEEEE-TT--EEEEEES-TTT-TTEESEEEE-TT-EEEEEESSTTSEEEEEEEEESPP-GGGEEE--HHHHHHH-GGGHHHHHHHS--

Solvent-accessible surface area (backbone atoms only — not comparable to full-atom values): 16469 Å² total; per-residue (Å²): 106,66,64,57,48,37,62,75,60,60,43,41,81,35,96,56,41,36,30,26,25,86,52,70,59,35,77,52,35,21,24,58,64,69,82,77,76,54,66,75,34,32,14,22,28,33,31,42,37,36,40,48,30,86,34,39,31,29,32,30,28,31,72,38,23,36,36,40,37,33,43,48,74,50,39,32,40,39,40,36,34,40,85,87,56,51,73,50,74,48,39,32,17,55,40,92,83,36,80,76,24,28,49,52,49,75,44,63,51,61,28,38,31,30,38,32,49,69,52,50,87,41,35,27,40,32,36,38,40,25,24,44,27,78,50,75,88,45,52,45,72,47,46,58,70,64,47,39,70,74,31,61,92,43,46,70,66,51,61,70,35,30,75,128,107,67,65,58,49,36,60,75,58,59,44,41,81,35,95,55,39,34,31,27,26,85,53,72,58,36,81,52,36,20,24,58,65,68,84,77,76,53,67,75,33,32,15,22,28,34,31,42,38,34,40,46,30,84,33,38,30,29,32,28,27,31,72,37,21,36,36,39,36,33,43,48,74,50,39,32,39,40,39,36,34,41,85,89,56,52,73,50,72,49,37,34,18,56,39,92,82,36,79,77,25,28,49,54,50,76,43,63,51,60,28,37,32,31,38,34,50,69,51,50,88,41,37,28,41,32,37,37,39,25,21,44,27,78,49,76,91,44,52,46,73,48,45,60,71,61,49,39,70,74,32,61,89,43,46,70,65,49,62,70,34,29,75,126